Protein AF-A0A1F5LNH0-F1 (afdb_monomer)

InterPro domains:
  IPR046366 ER-bound oxygenase mpaB/B' [PTHR36124] (1-191)

Organism: Penicillium arizonense (NCBI:txid1835702)

Secondary structure (DSSP, 8-state):
-HHHHHHHTTTSTTTHHHHHHHHHHHHHHHHSSPTTSHHHHHHHHHHHHHHHHHHHTTSS-HHHHHHHHHHHHHHHHHHHHHHSSSPPPHHHHHHHHHHHHHHHHHTT---TTSGGGTT--SSHHHHHHHHHHHHHHHHHHH----HHHHHHHHHHHHHHTTTS-HHHHHHHHHHHHTTS-HHHHHHHT----------

Sequence (199 aa):
MAKLFVATRQLNDKNASKRAADTEIILNEVHDREPGSDSHLLGISRMNYLHARFRKAGKILDDDMLHTLGSAVLDIFQTIGSIEWRDLTDVEKCAIGVFHKALGDAMEIPFTKLPSQKDGWRDGIHFAEEIMGWTLQYERRVAEPTSSTREIGRQLMNLATFHLPSALKQFGEQMIASRVEGYMQESMGYVSTIIGSNF

Structure (mmCIF, N/CA/C/O backbone):
data_AF-A0A1F5LNH0-F1
#
_entry.id   AF-A0A1F5LNH0-F1
#
loop_
_atom_site.group_PDB
_atom_site.id
_atom_site.type_symbol
_atom_site.label_atom_id
_atom_site.label_alt_id
_atom_site.label_comp_id
_atom_site.label_asym_id
_atom_site.label_entity_id
_atom_site.label_seq_id
_atom_site.pdbx_PDB_ins_code
_atom_site.Cartn_x
_atom_site.Cartn_y
_atom_site.Cartn_z
_atom_site.occupancy
_atom_site.B_iso_or_equiv
_atom_site.auth_seq_id
_atom_site.auth_comp_id
_atom_site.auth_asym_id
_atom_site.auth_atom_id
_atom_site.pdbx_PDB_model_num
ATOM 1 N N . MET A 1 1 ? -11.442 0.953 7.538 1.00 67.38 1 MET A N 1
ATOM 2 C CA . MET A 1 1 ? -10.255 0.991 8.446 1.00 67.38 1 MET A CA 1
ATOM 3 C C . MET A 1 1 ? -10.333 1.846 9.732 1.00 67.38 1 MET A C 1
ATOM 5 O O . MET A 1 1 ? -10.083 1.299 10.802 1.00 67.38 1 MET A O 1
ATOM 9 N N . ALA A 1 2 ? -10.654 3.149 9.704 1.00 74.06 2 ALA A N 1
ATOM 10 C CA . ALA A 1 2 ? -10.516 4.070 10.857 1.00 74.06 2 ALA A CA 1
ATOM 11 C C . ALA A 1 2 ? -11.042 3.547 12.222 1.00 74.06 2 ALA A C 1
ATOM 13 O O . ALA A 1 2 ? -10.341 3.539 13.234 1.00 74.06 2 ALA A O 1
ATOM 14 N N . LYS A 1 3 ? -12.263 3.004 12.246 1.00 80.00 3 LYS A N 1
ATOM 15 C CA . LYS A 1 3 ? -12.892 2.457 13.464 1.00 80.00 3 LYS A CA 1
ATOM 16 C C . LYS A 1 3 ? -12.069 1.339 14.128 1.00 80.00 3 LYS A C 1
ATOM 18 O O . LYS A 1 3 ? -12.096 1.200 15.350 1.00 80.00 3 LYS A O 1
ATOM 23 N N . LEU A 1 4 ? -11.317 0.559 13.345 1.00 85.19 4 LEU A N 1
ATOM 24 C CA . LEU A 1 4 ? -10.493 -0.537 13.856 1.00 85.19 4 LEU A CA 1
ATOM 25 C C . LEU A 1 4 ? -9.273 -0.022 14.631 1.00 85.19 4 LEU A C 1
ATOM 27 O O . LEU A 1 4 ? -8.934 -0.583 15.673 1.00 85.19 4 LEU A O 1
ATOM 31 N N . PHE A 1 5 ? -8.642 1.065 14.182 1.00 82.81 5 PHE A N 1
ATOM 32 C CA . PHE A 1 5 ? -7.513 1.662 14.902 1.00 82.81 5 PHE A CA 1
ATOM 33 C C . PHE A 1 5 ? -7.927 2.227 16.257 1.00 82.81 5 PHE A C 1
ATOM 35 O O . PHE A 1 5 ? -7.213 2.024 17.241 1.00 82.81 5 PHE A O 1
ATOM 42 N N . VAL A 1 6 ? -9.112 2.841 16.331 1.00 80.06 6 VAL A N 1
ATOM 43 C CA . VAL A 1 6 ? -9.689 3.308 17.599 1.00 80.06 6 VAL A CA 1
ATOM 44 C C . VAL A 1 6 ? -9.930 2.125 18.539 1.00 80.06 6 VAL A C 1
ATOM 46 O O . VAL A 1 6 ? -9.460 2.133 19.676 1.00 80.06 6 VAL A O 1
ATOM 49 N N . ALA A 1 7 ? -10.597 1.071 18.056 1.00 85.69 7 ALA A N 1
ATOM 50 C CA . ALA A 1 7 ? -10.919 -0.107 18.864 1.00 85.69 7 ALA A CA 1
ATOM 51 C C . ALA A 1 7 ? -9.672 -0.849 19.376 1.00 85.69 7 ALA A C 1
ATOM 53 O O . ALA A 1 7 ? -9.646 -1.326 20.508 1.00 85.69 7 ALA A O 1
ATOM 54 N N . THR A 1 8 ? -8.624 -0.930 18.558 1.00 87.25 8 THR A N 1
ATOM 55 C CA . THR A 1 8 ? -7.379 -1.637 18.900 1.00 87.25 8 THR A CA 1
ATOM 56 C C . THR A 1 8 ? -6.360 -0.757 19.628 1.00 87.25 8 THR A C 1
ATOM 58 O O . THR A 1 8 ? -5.338 -1.270 20.092 1.00 87.25 8 THR A O 1
ATOM 61 N N . ARG A 1 9 ? -6.619 0.557 19.728 1.00 86.94 9 ARG A N 1
ATOM 62 C CA . ARG A 1 9 ? -5.721 1.572 20.304 1.00 86.94 9 ARG A CA 1
ATOM 63 C C . ARG A 1 9 ? -4.323 1.583 19.674 1.00 86.94 9 ARG A C 1
ATOM 65 O O . ARG A 1 9 ? -3.360 1.977 20.327 1.00 86.94 9 ARG A O 1
ATOM 72 N N . GLN A 1 10 ? -4.198 1.133 18.425 1.00 86.06 10 GLN A N 1
ATOM 73 C CA . GLN A 1 10 ? -2.900 1.013 17.750 1.00 86.06 10 GLN A CA 1
ATOM 74 C C . GLN A 1 10 ? -2.360 2.361 17.249 1.00 86.06 10 GLN A C 1
ATOM 76 O O . GLN A 1 10 ? -1.167 2.465 17.001 1.00 86.06 10 GLN A O 1
ATOM 81 N N . LEU A 1 11 ? -3.210 3.389 17.137 1.00 82.38 11 LEU A N 1
ATOM 82 C CA . LEU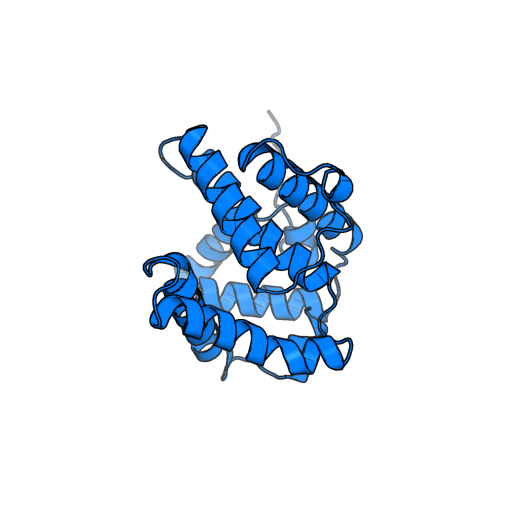 A 1 11 ? -2.811 4.751 16.752 1.00 82.38 11 LEU A CA 1
ATOM 83 C C . LEU A 1 11 ? -2.840 5.766 17.909 1.00 82.38 11 LEU A C 1
ATOM 85 O O . LEU A 1 11 ? -2.667 6.953 17.679 1.00 82.38 11 LEU A O 1
ATOM 89 N N . ASN A 1 12 ? -3.006 5.332 19.163 1.00 84.31 12 ASN A N 1
ATOM 90 C CA . ASN A 1 12 ? -2.897 6.264 20.291 1.00 84.31 12 ASN A CA 1
ATOM 91 C C . ASN A 1 12 ? -1.443 6.723 20.522 1.00 84.31 12 ASN A C 1
ATOM 93 O O . ASN A 1 12 ? -0.506 6.041 20.111 1.00 84.31 12 ASN A O 1
ATOM 97 N N . ASP A 1 13 ? -1.255 7.812 21.272 1.00 81.31 13 ASP A N 1
ATOM 98 C CA . ASP A 1 13 ? 0.063 8.423 21.529 1.00 81.31 13 ASP A CA 1
ATOM 99 C C . ASP A 1 13 ? 1.132 7.436 22.030 1.00 81.31 13 ASP A C 1
ATOM 101 O O . ASP A 1 13 ? 2.312 7.574 21.722 1.00 81.31 13 ASP A O 1
ATOM 105 N N . LYS A 1 14 ? 0.726 6.406 22.785 1.00 87.56 14 LYS A N 1
ATOM 106 C CA . LYS A 1 14 ? 1.642 5.397 23.333 1.00 87.56 14 LYS A CA 1
ATOM 107 C C . LYS A 1 14 ? 2.106 4.370 22.295 1.00 87.56 14 LYS A C 1
ATOM 109 O O . LYS A 1 14 ? 3.233 3.892 22.383 1.00 87.56 14 LYS A O 1
ATOM 114 N N . ASN A 1 15 ? 1.233 3.970 21.372 1.00 88.06 15 ASN A N 1
ATOM 115 C CA . ASN A 1 15 ? 1.469 2.833 20.476 1.00 88.06 15 ASN A CA 1
ATOM 116 C C . ASN A 1 15 ? 1.779 3.253 19.034 1.00 88.06 15 ASN A C 1
ATOM 118 O O . ASN A 1 15 ? 2.345 2.455 18.290 1.00 88.06 15 ASN A O 1
ATOM 122 N N . ALA A 1 16 ? 1.415 4.477 18.645 1.00 84.12 16 ALA A N 1
ATOM 123 C CA . ALA A 1 16 ? 1.463 4.954 17.270 1.00 84.12 16 ALA A CA 1
ATOM 124 C C . ALA A 1 16 ? 2.870 4.860 16.651 1.00 84.12 16 ALA A C 1
ATOM 126 O O . ALA A 1 16 ? 3.011 4.340 15.546 1.00 84.12 16 ALA A O 1
ATOM 127 N N . SER A 1 17 ? 3.912 5.278 17.380 1.00 85.31 17 SER A N 1
ATOM 128 C CA . SER A 1 17 ? 5.303 5.249 16.900 1.00 85.31 17 SER A CA 1
ATOM 129 C C . SER A 1 17 ? 5.824 3.825 16.713 1.00 85.31 17 SER A C 1
ATOM 131 O O . SER A 1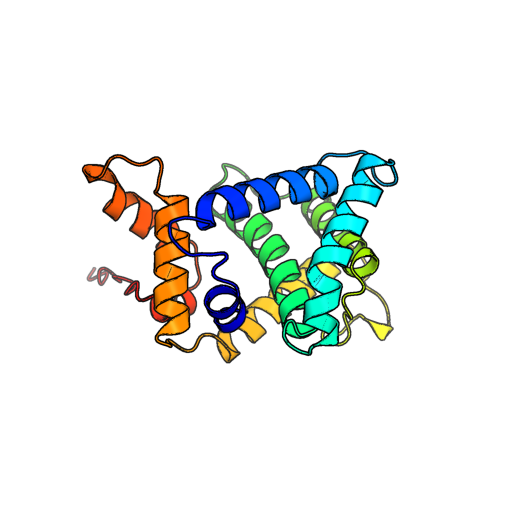 17 ? 6.345 3.490 15.653 1.00 85.31 17 SER A O 1
ATOM 133 N N . LYS A 1 18 ? 5.612 2.952 17.706 1.00 89.88 18 LYS A N 1
ATOM 134 C CA . LYS A 1 18 ? 5.961 1.528 17.606 1.00 89.88 18 LYS A CA 1
ATOM 135 C C . LYS A 1 18 ? 5.251 0.875 16.423 1.00 89.88 18 LYS A C 1
ATOM 137 O O . LYS A 1 18 ? 5.870 0.141 15.669 1.00 89.88 18 LYS A O 1
ATOM 142 N N . ARG A 1 19 ? 3.953 1.139 16.256 1.00 88.94 19 ARG A N 1
ATOM 143 C CA . ARG A 1 19 ? 3.159 0.578 15.160 1.00 88.94 19 ARG A CA 1
ATOM 144 C C . ARG A 1 19 ? 3.673 1.049 13.796 1.00 88.94 19 ARG A C 1
ATOM 146 O O . ARG A 1 19 ? 3.704 0.247 12.866 1.00 88.94 19 ARG A O 1
ATOM 153 N N . ALA A 1 20 ? 4.044 2.324 13.671 1.00 84.31 20 ALA A N 1
ATOM 154 C CA . ALA A 1 20 ? 4.636 2.861 12.449 1.00 84.31 20 ALA A CA 1
ATOM 155 C C . ALA A 1 20 ? 5.956 2.143 12.122 1.00 84.31 20 ALA A C 1
ATOM 157 O O . ALA A 1 20 ? 6.072 1.588 11.035 1.00 84.31 20 ALA A O 1
ATOM 158 N N . ALA A 1 21 ? 6.865 2.026 13.096 1.00 90.00 21 ALA A N 1
ATOM 159 C CA . ALA A 1 21 ? 8.126 1.300 12.930 1.00 90.00 21 ALA A CA 1
ATOM 160 C C . ALA A 1 21 ? 7.920 -0.195 12.608 1.00 90.00 21 ALA A C 1
ATOM 162 O O . ALA A 1 21 ? 8.561 -0.729 11.712 1.00 90.00 21 ALA A O 1
ATOM 163 N N . ASP A 1 22 ? 6.984 -0.874 13.283 1.00 92.69 22 ASP A N 1
ATOM 164 C CA . ASP A 1 22 ? 6.640 -2.273 12.985 1.00 92.69 22 ASP A CA 1
ATOM 165 C C . ASP A 1 22 ? 6.107 -2.426 11.544 1.00 92.69 22 ASP A C 1
ATOM 167 O O . ASP A 1 22 ? 6.362 -3.440 10.897 1.00 92.69 22 ASP A O 1
ATOM 171 N N . THR A 1 23 ? 5.358 -1.432 11.046 1.00 90.25 23 THR A N 1
ATOM 172 C CA . THR A 1 23 ? 4.840 -1.423 9.667 1.00 90.25 23 THR A CA 1
ATOM 173 C C . THR A 1 23 ? 5.983 -1.256 8.671 1.00 90.25 23 THR A C 1
ATOM 175 O O . THR A 1 23 ? 6.076 -2.041 7.736 1.00 90.25 23 THR A O 1
ATOM 178 N N . GLU A 1 24 ? 6.871 -0.289 8.903 1.00 90.06 24 GLU A N 1
ATOM 179 C CA . GLU A 1 24 ? 8.054 -0.040 8.073 1.00 90.06 24 GLU A CA 1
ATOM 180 C C . GLU A 1 24 ? 8.958 -1.276 7.990 1.00 90.06 24 GLU A C 1
ATOM 182 O O . GLU A 1 24 ? 9.287 -1.718 6.896 1.00 90.06 24 GLU A O 1
ATOM 187 N N . ILE A 1 25 ? 9.279 -1.905 9.126 1.00 93.69 25 ILE A N 1
ATOM 188 C CA . ILE 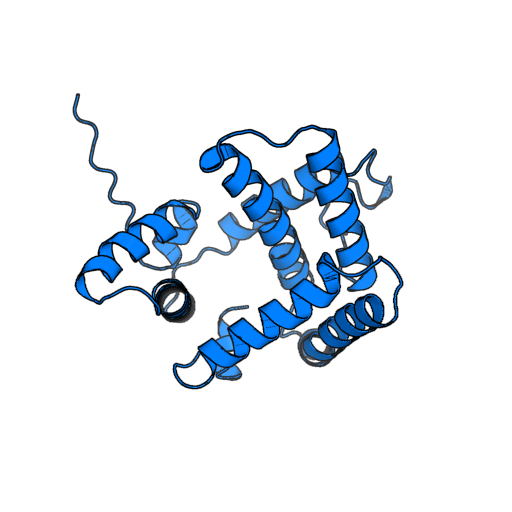A 1 25 ? 10.117 -3.113 9.156 1.00 93.69 25 ILE A CA 1
ATOM 189 C C . ILE A 1 25 ? 9.494 -4.235 8.319 1.00 93.69 25 ILE A C 1
ATOM 191 O O . ILE A 1 25 ? 10.194 -4.875 7.539 1.00 93.69 25 ILE A O 1
ATOM 195 N N . ILE A 1 26 ? 8.187 -4.483 8.459 1.00 94.31 26 ILE A N 1
ATOM 196 C CA . ILE A 1 26 ? 7.508 -5.522 7.671 1.00 94.31 26 ILE A CA 1
ATOM 197 C C . ILE A 1 26 ? 7.532 -5.176 6.181 1.00 94.31 26 ILE A C 1
ATOM 199 O O . ILE A 1 26 ? 7.782 -6.062 5.368 1.00 94.31 26 ILE A O 1
ATOM 203 N N . LEU A 1 27 ? 7.280 -3.916 5.820 1.00 92.00 27 LEU A N 1
ATOM 204 C CA . LEU A 1 27 ? 7.290 -3.485 4.424 1.00 92.00 27 LEU A CA 1
ATOM 205 C C . LEU A 1 27 ? 8.687 -3.600 3.807 1.00 92.00 27 LEU A C 1
ATOM 207 O O . LEU A 1 27 ? 8.790 -4.116 2.701 1.00 92.00 27 LEU A O 1
ATOM 211 N N . ASN A 1 28 ? 9.755 -3.252 4.526 1.00 92.44 28 ASN A N 1
ATOM 212 C CA . ASN A 1 28 ? 11.127 -3.413 4.032 1.00 92.44 28 ASN A CA 1
ATOM 213 C C . ASN A 1 28 ? 11.472 -4.891 3.779 1.00 92.44 28 ASN A C 1
ATOM 215 O O . ASN A 1 28 ? 12.111 -5.216 2.784 1.00 92.44 28 ASN A O 1
ATOM 219 N N . GLU A 1 29 ? 10.999 -5.820 4.621 1.00 95.31 29 GLU A N 1
ATOM 220 C CA . GLU A 1 29 ? 11.175 -7.258 4.359 1.00 95.31 29 GLU A CA 1
ATOM 221 C C . GLU A 1 29 ? 10.438 -7.721 3.089 1.00 95.31 29 GLU A C 1
ATOM 223 O O . GLU A 1 29 ? 10.905 -8.622 2.397 1.00 95.31 29 GLU A O 1
ATOM 228 N N . VAL A 1 30 ? 9.297 -7.107 2.768 1.00 94.12 30 VAL A N 1
ATOM 229 C CA . VAL A 1 30 ? 8.496 -7.422 1.575 1.00 94.12 30 VAL A CA 1
ATOM 230 C C . VAL A 1 30 ? 9.048 -6.745 0.312 1.00 94.12 30 VAL A C 1
ATOM 232 O O . VAL A 1 30 ? 8.968 -7.325 -0.766 1.00 94.12 30 VAL A O 1
ATOM 235 N N . HIS A 1 31 ? 9.604 -5.539 0.428 1.00 91.19 31 HIS A N 1
ATOM 236 C CA . HIS A 1 31 ? 10.074 -4.740 -0.706 1.00 91.19 31 HIS A CA 1
ATOM 237 C C . HIS A 1 31 ? 11.552 -4.968 -1.053 1.00 91.19 31 HIS A C 1
ATOM 239 O O . HIS A 1 31 ? 11.873 -5.127 -2.229 1.00 91.19 31 HIS A O 1
ATOM 245 N N . ASP A 1 32 ? 12.444 -4.998 -0.059 1.00 91.31 32 ASP A N 1
ATOM 246 C CA . ASP A 1 32 ? 13.894 -4.861 -0.283 1.00 91.31 32 ASP A CA 1
ATOM 247 C C . ASP A 1 32 ? 14.634 -6.203 -0.337 1.00 91.31 32 ASP A C 1
ATOM 249 O O . ASP A 1 32 ? 15.828 -6.272 -0.645 1.00 91.31 32 ASP A O 1
ATOM 253 N N . ARG A 1 33 ? 13.947 -7.294 0.007 1.00 94.81 33 ARG A N 1
ATOM 254 C CA . ARG A 1 33 ? 14.516 -8.644 0.004 1.00 94.81 33 ARG A CA 1
ATOM 255 C C . ARG A 1 33 ? 14.382 -9.284 -1.367 1.00 94.81 33 ARG A C 1
ATOM 257 O O . ARG A 1 33 ? 13.464 -8.995 -2.126 1.00 94.81 33 ARG A O 1
ATOM 264 N N . GLU A 1 34 ? 15.278 -10.226 -1.651 1.00 95.00 34 GLU A N 1
ATOM 265 C CA . GLU A 1 34 ? 15.189 -11.024 -2.870 1.00 95.00 34 GLU A CA 1
ATOM 266 C C . GLU A 1 34 ? 13.830 -11.750 -2.925 1.00 95.00 34 GLU A C 1
ATOM 268 O O . GLU A 1 34 ? 13.481 -12.450 -1.959 1.00 95.00 34 GLU A O 1
ATOM 273 N N . PRO A 1 35 ? 13.058 -11.604 -4.021 1.00 93.19 35 PRO A N 1
ATOM 274 C CA . PRO A 1 35 ? 11.774 -12.272 -4.165 1.00 93.19 35 PRO A CA 1
ATOM 275 C C . PRO A 1 35 ? 11.899 -13.786 -3.980 1.00 93.19 35 PRO A C 1
ATOM 277 O O . PRO A 1 35 ? 12.660 -14.459 -4.668 1.00 93.19 35 PRO A O 1
ATOM 280 N N . GLY A 1 36 ? 11.129 -14.328 -3.039 1.00 93.31 36 GLY A N 1
ATOM 281 C CA . GLY A 1 36 ? 11.122 -15.760 -2.719 1.00 93.31 36 GLY A CA 1
ATOM 282 C C . GLY A 1 36 ? 12.166 -16.208 -1.690 1.00 93.31 36 GLY A C 1
ATOM 283 O O . GLY A 1 36 ? 12.137 -17.369 -1.293 1.00 93.31 36 GLY A O 1
ATOM 284 N N . SER A 1 37 ? 13.033 -15.313 -1.208 1.00 96.88 37 SER A N 1
ATOM 285 C CA . SER A 1 37 ? 13.895 -15.596 -0.052 1.00 96.88 37 SER A CA 1
ATOM 286 C C . SER A 1 37 ? 13.087 -15.833 1.232 1.00 96.88 37 SER A C 1
ATOM 288 O O . SER A 1 37 ? 11.955 -15.359 1.365 1.00 96.88 37 SER A O 1
ATOM 290 N N . ASP A 1 38 ? 13.686 -16.513 2.216 1.00 97.62 38 ASP A N 1
ATOM 291 C CA . ASP A 1 38 ? 13.047 -16.783 3.514 1.00 97.62 38 ASP A CA 1
ATOM 292 C C . ASP A 1 38 ? 12.555 -15.500 4.196 1.00 97.62 38 ASP A C 1
ATOM 294 O O . ASP A 1 38 ? 11.433 -15.451 4.697 1.00 97.62 38 ASP A O 1
ATOM 298 N N . SER A 1 39 ? 13.368 -14.440 4.170 1.00 95.69 39 SER A N 1
ATOM 299 C CA . SER A 1 39 ? 13.018 -13.120 4.704 1.00 95.69 39 SER A CA 1
ATOM 300 C C . SER A 1 39 ? 11.782 -12.525 4.024 1.00 95.69 39 SER A C 1
ATOM 302 O O . SER A 1 39 ? 10.834 -12.132 4.706 1.00 95.69 39 SER A O 1
ATOM 304 N N . HIS A 1 40 ? 11.754 -12.535 2.688 1.00 96.56 40 HIS A N 1
ATOM 305 C CA . HIS A 1 40 ? 10.627 -12.040 1.897 1.00 96.56 40 HIS A CA 1
ATOM 306 C C . HIS A 1 40 ? 9.335 -12.816 2.201 1.00 96.56 40 HIS A C 1
ATOM 308 O O . HIS A 1 40 ? 8.292 -12.236 2.517 1.00 96.56 40 HIS A O 1
ATOM 314 N N . LEU A 1 41 ? 9.406 -14.151 2.174 1.00 97.06 41 LEU A N 1
ATOM 315 C CA . LEU A 1 41 ? 8.254 -15.016 2.435 1.00 97.06 41 LEU A CA 1
ATOM 316 C C . LEU A 1 41 ? 7.760 -14.898 3.882 1.00 97.06 41 LEU A C 1
ATOM 318 O O . LEU A 1 41 ? 6.548 -14.907 4.123 1.00 97.06 41 LEU A O 1
ATOM 322 N N . LEU A 1 42 ? 8.670 -14.746 4.849 1.00 97.31 42 LEU A N 1
ATOM 323 C CA . LEU A 1 42 ? 8.321 -14.527 6.249 1.00 97.31 42 LEU A CA 1
ATOM 324 C C . LEU A 1 42 ? 7.652 -13.163 6.454 1.00 97.31 42 LEU A C 1
ATOM 326 O O . LEU A 1 42 ? 6.674 -13.087 7.202 1.00 97.31 42 LEU A O 1
ATOM 330 N N . GLY A 1 43 ? 8.122 -12.113 5.773 1.00 96.75 43 GLY A N 1
ATOM 331 C CA . GLY A 1 43 ? 7.507 -10.783 5.778 1.00 96.75 43 GLY A CA 1
ATOM 332 C C . GLY A 1 43 ? 6.053 -10.820 5.302 1.00 96.75 43 GLY A C 1
ATOM 333 O O . GLY A 1 43 ? 5.145 -10.412 6.035 1.00 96.75 43 GLY A O 1
ATOM 334 N N . ILE A 1 44 ? 5.809 -11.421 4.131 1.00 97.56 44 ILE A N 1
ATOM 335 C CA . ILE A 1 44 ? 4.452 -11.607 3.585 1.00 97.56 44 ILE A CA 1
ATOM 336 C C . ILE A 1 44 ? 3.595 -12.450 4.538 1.00 97.56 44 ILE A C 1
ATOM 338 O O .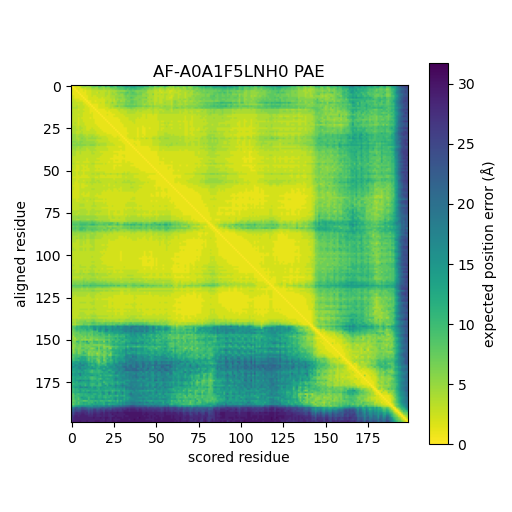 ILE A 1 44 ? 2.483 -12.056 4.902 1.00 97.56 44 ILE A O 1
ATOM 342 N N . SER A 1 45 ? 4.121 -13.581 5.016 1.00 97.44 45 SER A N 1
ATOM 343 C CA . SER A 1 45 ? 3.403 -14.469 5.940 1.00 97.44 45 SER A CA 1
ATOM 344 C C . SER A 1 45 ? 3.027 -13.758 7.241 1.00 97.44 45 SER A C 1
ATOM 346 O O . SER A 1 45 ? 1.924 -13.939 7.766 1.00 97.44 45 SER A O 1
ATOM 348 N N . ARG A 1 46 ? 3.917 -12.906 7.763 1.00 97.31 46 ARG A N 1
ATOM 349 C CA . ARG A 1 46 ? 3.669 -12.101 8.961 1.00 97.31 46 ARG A CA 1
ATOM 350 C C . ARG A 1 46 ? 2.556 -11.090 8.721 1.00 97.31 46 ARG A C 1
ATOM 352 O O . ARG A 1 46 ? 1.681 -10.953 9.579 1.00 97.31 46 ARG A O 1
ATOM 359 N N . MET A 1 47 ? 2.564 -10.418 7.575 1.00 95.06 47 MET A N 1
ATOM 360 C CA . MET A 1 47 ? 1.517 -9.476 7.196 1.00 95.06 47 MET A CA 1
ATOM 361 C C . MET A 1 47 ? 0.154 -10.174 7.062 1.00 95.06 47 MET A C 1
ATOM 363 O O . MET A 1 47 ? -0.832 -9.715 7.646 1.00 95.06 47 MET A O 1
ATOM 367 N N . ASN A 1 48 ? 0.110 -11.338 6.408 1.00 97.31 48 ASN A N 1
ATOM 368 C CA . ASN A 1 48 ? -1.099 -12.159 6.299 1.00 97.31 48 ASN A CA 1
ATOM 369 C C . ASN A 1 48 ? -1.611 -12.605 7.672 1.00 97.31 48 ASN A C 1
ATOM 371 O O . ASN A 1 48 ? -2.792 -12.435 7.975 1.00 97.31 48 ASN A O 1
ATOM 375 N N . TYR A 1 49 ? -0.727 -13.086 8.550 1.00 97.06 49 TYR A N 1
ATOM 376 C CA . TYR A 1 49 ? -1.083 -13.484 9.913 1.00 97.06 49 TYR A CA 1
ATOM 377 C C . TYR A 1 49 ? -1.715 -12.336 10.719 1.00 97.06 49 TYR A C 1
ATOM 379 O O . TYR A 1 49 ? -2.733 -12.526 11.392 1.00 97.06 49 TYR A O 1
ATOM 387 N N . LEU A 1 50 ? -1.140 -11.129 10.644 1.00 94.12 50 LEU A N 1
ATOM 388 C CA . LEU A 1 50 ? -1.649 -9.957 11.363 1.00 94.12 50 LEU A CA 1
ATOM 389 C C . LEU A 1 50 ? -3.045 -9.543 10.876 1.00 94.12 50 LEU A C 1
ATOM 391 O O . LEU A 1 50 ? -3.897 -9.180 11.698 1.00 94.12 50 LEU A O 1
ATOM 395 N N . HIS A 1 51 ? -3.299 -9.633 9.568 1.00 95.38 51 HIS A N 1
ATOM 396 C CA . HIS A 1 51 ? -4.590 -9.288 8.973 1.00 95.38 51 HIS A CA 1
ATOM 397 C C . HIS A 1 51 ? -5.647 -10.394 9.123 1.00 95.38 51 HIS A C 1
ATOM 399 O O . HIS A 1 51 ? -6.828 -10.078 9.291 1.00 95.38 51 HIS A O 1
ATOM 405 N N . ALA A 1 52 ? -5.254 -11.673 9.149 1.00 96.31 52 ALA A N 1
ATOM 406 C CA . ALA A 1 52 ? -6.156 -12.827 9.081 1.00 96.31 52 ALA A CA 1
ATOM 407 C C . ALA A 1 52 ? -7.290 -12.791 10.116 1.00 96.31 52 ALA A C 1
ATOM 409 O O . ALA A 1 52 ? -8.461 -12.967 9.774 1.00 96.31 52 ALA A O 1
ATOM 410 N N . ARG A 1 53 ? -6.979 -12.499 11.388 1.00 95.06 53 ARG A N 1
ATOM 411 C CA . ARG A 1 53 ? -8.000 -12.448 12.453 1.00 95.06 53 ARG A CA 1
ATOM 412 C C . ARG A 1 53 ? -9.056 -11.369 12.214 1.00 95.06 53 ARG A C 1
ATOM 414 O O . ARG A 1 53 ? -10.217 -11.554 12.568 1.00 95.06 53 ARG A O 1
ATOM 421 N N . PHE A 1 54 ? -8.655 -10.239 11.633 1.00 95.25 54 PHE A N 1
ATOM 422 C CA . PHE A 1 54 ? -9.543 -9.109 11.397 1.00 95.25 54 PHE A CA 1
ATOM 423 C C . PHE A 1 54 ? -10.342 -9.291 10.110 1.00 95.25 54 PHE A C 1
ATOM 425 O O . PHE A 1 54 ? -11.525 -8.955 10.106 1.00 95.25 54 PHE A O 1
ATOM 432 N N . ARG A 1 55 ? -9.743 -9.890 9.072 1.00 95.94 55 ARG A N 1
ATOM 433 C CA . ARG A 1 55 ? -10.459 -10.316 7.861 1.00 95.94 55 ARG A CA 1
ATOM 434 C C . ARG A 1 55 ? -11.535 -11.346 8.201 1.00 95.94 55 ARG A C 1
ATOM 436 O O . ARG A 1 55 ? -12.706 -11.127 7.909 1.00 95.94 55 ARG A O 1
ATOM 443 N N . LYS A 1 56 ? -11.189 -12.385 8.972 1.00 96.06 56 LYS A N 1
ATOM 444 C CA . LYS A 1 56 ? -12.146 -13.406 9.443 1.00 96.06 56 LYS A CA 1
ATOM 445 C C . LYS A 1 56 ? -13.299 -12.822 10.270 1.00 96.06 56 LYS A C 1
ATOM 447 O O . LYS A 1 56 ? -14.411 -13.332 10.216 1.00 96.06 56 LYS A O 1
ATOM 452 N N . ALA A 1 57 ? -13.044 -11.761 11.035 1.00 95.50 57 ALA A N 1
ATOM 453 C CA . ALA A 1 57 ? -14.056 -11.080 11.844 1.00 95.50 57 ALA A CA 1
ATOM 454 C C . ALA A 1 57 ? -14.836 -9.982 11.085 1.00 95.50 57 ALA A C 1
ATOM 456 O O . ALA A 1 57 ? -15.592 -9.238 11.716 1.00 95.50 57 ALA A O 1
ATOM 457 N N . GLY A 1 58 ? -14.621 -9.821 9.772 1.00 94.94 58 GLY A N 1
ATOM 458 C CA . GLY A 1 58 ? -15.258 -8.778 8.958 1.00 94.94 58 GLY A CA 1
ATOM 459 C C . GLY A 1 58 ? -14.883 -7.352 9.378 1.00 94.94 58 GLY A C 1
ATOM 460 O O . GLY A 1 58 ? -15.680 -6.429 9.234 1.00 94.94 58 GLY A O 1
ATOM 461 N N . LYS A 1 59 ? -13.706 -7.170 9.990 1.00 94.12 59 LYS A N 1
ATOM 462 C CA . LYS A 1 59 ? -13.194 -5.868 10.456 1.00 94.12 59 LYS A CA 1
ATOM 463 C C . LYS A 1 59 ? -12.205 -5.222 9.490 1.00 94.12 59 LYS A C 1
ATOM 465 O O . LYS A 1 59 ? -11.997 -4.016 9.585 1.00 94.12 59 LYS A O 1
ATOM 470 N N . ILE A 1 60 ? -11.606 -6.025 8.616 1.00 94.69 60 ILE A N 1
ATOM 471 C CA . ILE A 1 60 ? -10.857 -5.594 7.437 1.00 94.69 60 ILE A CA 1
ATOM 472 C C . ILE A 1 60 ? -11.545 -6.269 6.256 1.00 94.69 60 ILE A C 1
ATOM 474 O O . ILE A 1 60 ? -11.572 -7.499 6.197 1.00 94.69 60 ILE A O 1
ATOM 478 N N . LEU A 1 61 ? -12.162 -5.477 5.388 1.00 94.75 61 LEU A N 1
ATOM 479 C CA . LEU A 1 61 ? -12.845 -5.970 4.197 1.00 94.75 61 LEU A CA 1
ATOM 480 C C . LEU A 1 61 ? -11.852 -6.138 3.046 1.00 94.75 61 LEU A C 1
ATOM 482 O O . LEU A 1 61 ? -10.775 -5.544 3.052 1.00 94.75 61 LEU A O 1
ATOM 486 N N . ASP A 1 62 ? -12.232 -6.904 2.029 1.00 96.25 62 ASP A N 1
ATOM 487 C CA . ASP A 1 62 ? -11.410 -7.035 0.824 1.00 96.25 62 ASP A CA 1
ATOM 488 C C . ASP A 1 62 ? -11.208 -5.683 0.127 1.00 96.25 62 ASP A C 1
ATOM 490 O O . ASP A 1 62 ? -10.098 -5.374 -0.297 1.00 96.25 62 ASP A O 1
ATOM 494 N N . ASP A 1 63 ? -12.239 -4.831 0.118 1.00 95.69 63 ASP A N 1
ATOM 495 C CA . ASP A 1 63 ? -12.136 -3.457 -0.377 1.00 95.69 63 ASP A CA 1
ATOM 496 C C . ASP A 1 63 ? -11.164 -2.607 0.478 1.00 95.69 63 ASP A C 1
ATOM 498 O O . ASP A 1 63 ? -10.453 -1.776 -0.078 1.00 95.69 63 ASP A O 1
ATOM 502 N N . ASP A 1 64 ? -11.052 -2.826 1.804 1.00 93.88 64 ASP A N 1
ATOM 503 C CA . ASP A 1 64 ? -10.047 -2.129 2.637 1.00 93.88 64 ASP A CA 1
ATOM 504 C C . ASP A 1 64 ? -8.612 -2.556 2.245 1.00 93.88 64 ASP A C 1
ATOM 506 O O . ASP A 1 64 ? -7.693 -1.731 2.233 1.00 93.88 64 ASP A O 1
ATOM 510 N N . MET A 1 65 ? -8.408 -3.841 1.930 1.00 96.12 65 MET A N 1
ATOM 511 C CA . MET A 1 65 ? -7.107 -4.375 1.502 1.00 96.12 65 MET A CA 1
ATOM 512 C C . MET A 1 65 ? -6.728 -3.874 0.106 1.00 96.12 65 MET A C 1
ATOM 514 O O . MET A 1 65 ? -5.601 -3.423 -0.096 1.00 96.12 65 MET A O 1
ATOM 518 N N . LEU A 1 66 ? -7.675 -3.917 -0.837 1.00 97.62 66 LEU A N 1
ATOM 519 C CA . LEU A 1 66 ? -7.481 -3.432 -2.202 1.00 97.62 66 LEU A CA 1
ATOM 520 C C . LEU A 1 66 ? -7.204 -1.923 -2.217 1.00 97.62 66 LEU A C 1
ATOM 522 O O . LEU A 1 66 ? -6.312 -1.478 -2.934 1.00 97.62 66 LEU A O 1
ATOM 526 N N . HIS A 1 67 ? -7.909 -1.156 -1.374 1.00 95.12 67 HIS A N 1
ATOM 527 C CA . HIS A 1 67 ? -7.668 0.278 -1.184 1.00 95.12 67 HIS A CA 1
ATOM 528 C C . HIS A 1 67 ? -6.263 0.538 -0.663 1.00 95.12 67 HIS A C 1
ATOM 530 O O . HIS A 1 67 ? -5.527 1.293 -1.283 1.00 95.12 67 HIS A O 1
ATOM 536 N N . THR A 1 68 ? -5.848 -0.158 0.397 1.00 93.25 68 THR A N 1
ATOM 537 C CA . THR A 1 68 ? -4.501 0.011 0.963 1.00 93.25 68 THR A CA 1
ATOM 538 C C . THR A 1 68 ? -3.405 -0.303 -0.064 1.00 93.25 68 THR A C 1
ATOM 540 O O . THR A 1 68 ? -2.445 0.456 -0.183 1.00 93.25 68 THR A O 1
ATOM 543 N N . LEU A 1 69 ? -3.553 -1.388 -0.836 1.00 96.75 69 LEU A N 1
ATOM 544 C CA . LEU A 1 69 ? -2.602 -1.760 -1.888 1.00 96.75 69 LEU A CA 1
ATOM 545 C C . LEU A 1 69 ? -2.550 -0.706 -3.004 1.00 96.75 69 LEU A C 1
ATOM 547 O O . LEU A 1 69 ? -1.471 -0.304 -3.432 1.00 96.75 69 LEU A O 1
ATOM 551 N N . GLY A 1 70 ? -3.712 -0.248 -3.470 1.00 96.50 70 GLY A N 1
ATOM 552 C CA . GLY A 1 70 ? -3.792 0.746 -4.532 1.00 96.50 70 GLY A CA 1
ATOM 553 C C . GLY A 1 70 ? -3.321 2.135 -4.102 1.00 96.50 70 GLY A C 1
ATOM 554 O O . GLY A 1 70 ? -2.715 2.829 -4.913 1.00 96.50 70 GLY A O 1
ATOM 555 N N . SER A 1 71 ? -3.533 2.530 -2.843 1.00 92.56 71 SER A N 1
ATOM 556 C CA . SER A 1 71 ? -2.985 3.776 -2.294 1.00 92.56 71 SER A CA 1
ATOM 557 C C . SER A 1 71 ? -1.456 3.765 -2.276 1.00 92.56 71 SER A C 1
ATOM 559 O O . SER A 1 71 ? -0.865 4.802 -2.544 1.00 92.56 71 SER A O 1
ATOM 561 N N . ALA A 1 72 ? -0.804 2.617 -2.039 1.00 92.44 72 ALA A N 1
ATOM 562 C CA . ALA A 1 72 ? 0.657 2.517 -2.132 1.00 92.44 72 ALA A CA 1
ATOM 563 C C . ALA A 1 72 ? 1.162 2.749 -3.569 1.00 92.44 72 ALA A C 1
ATOM 565 O O . ALA A 1 72 ? 2.114 3.496 -3.780 1.00 92.44 72 ALA A O 1
ATOM 566 N N . VAL A 1 73 ? 0.488 2.171 -4.573 1.00 96.56 73 VAL A N 1
ATOM 567 C CA . VAL A 1 73 ? 0.813 2.411 -5.993 1.00 96.56 73 VAL A CA 1
ATOM 568 C C . VAL A 1 73 ? 0.605 3.882 -6.357 1.00 96.56 73 VAL A C 1
ATOM 570 O O . VAL A 1 73 ? 1.477 4.493 -6.974 1.00 96.56 73 VAL A O 1
ATOM 573 N N . LEU A 1 74 ? -0.536 4.450 -5.956 1.00 94.06 74 LEU A N 1
ATOM 574 C CA . LEU A 1 74 ? -0.881 5.845 -6.213 1.00 94.06 74 LEU A CA 1
ATOM 575 C C . LEU A 1 74 ? 0.155 6.800 -5.608 1.00 94.06 74 LEU A C 1
ATOM 577 O O . LEU A 1 74 ? 0.621 7.696 -6.306 1.00 94.06 74 LEU A O 1
ATOM 581 N N . ASP A 1 75 ? 0.552 6.573 -4.354 1.00 89.75 75 ASP A N 1
ATOM 582 C CA . ASP A 1 75 ? 1.524 7.404 -3.636 1.00 89.75 75 ASP A CA 1
ATOM 583 C C . ASP A 1 75 ? 2.897 7.409 -4.323 1.00 89.75 75 ASP A C 1
ATOM 585 O O . ASP A 1 75 ? 3.485 8.474 -4.509 1.00 89.75 75 ASP A O 1
ATOM 589 N N . ILE A 1 76 ? 3.375 6.250 -4.799 1.00 92.31 76 ILE A N 1
ATOM 590 C CA . ILE A 1 76 ? 4.635 6.151 -5.556 1.00 92.31 76 ILE A CA 1
ATOM 591 C C . ILE A 1 76 ? 4.558 6.968 -6.853 1.00 92.31 76 ILE A C 1
ATOM 593 O O . ILE A 1 76 ? 5.456 7.761 -7.145 1.00 92.31 76 ILE A O 1
ATOM 597 N N . PHE 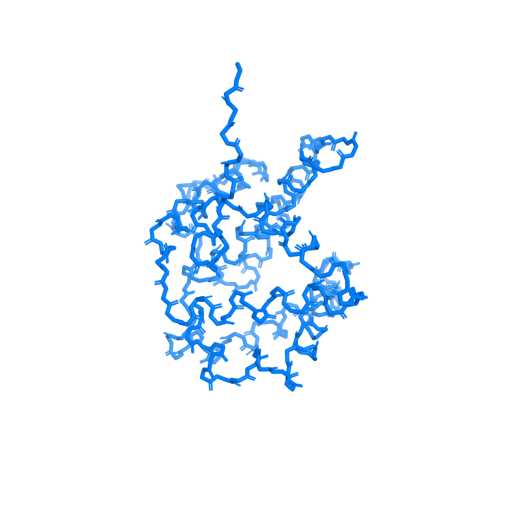A 1 77 ? 3.492 6.787 -7.639 1.00 93.69 77 PHE A N 1
ATOM 598 C CA . PHE A 1 77 ? 3.329 7.470 -8.926 1.00 93.69 77 PHE A CA 1
ATOM 599 C C . PHE A 1 77 ? 3.185 8.985 -8.751 1.00 93.69 77 PHE A C 1
ATOM 601 O O . PHE A 1 77 ? 3.837 9.749 -9.464 1.00 93.69 77 PHE A O 1
ATOM 608 N N . GLN A 1 78 ? 2.351 9.419 -7.803 1.00 89.19 78 GLN A N 1
ATOM 609 C CA . GLN A 1 78 ? 2.109 10.835 -7.542 1.00 89.19 78 GLN A CA 1
ATOM 610 C C . GLN A 1 78 ? 3.338 11.514 -6.944 1.00 89.19 78 GLN A C 1
ATOM 612 O O . GLN A 1 78 ? 3.710 12.589 -7.410 1.00 89.19 78 GLN A O 1
ATOM 617 N N . THR A 1 79 ? 4.002 10.899 -5.961 1.00 84.12 79 THR A N 1
ATOM 618 C CA . THR A 1 79 ? 5.191 11.486 -5.328 1.00 84.12 79 THR A CA 1
ATOM 619 C C . THR A 1 79 ? 6.304 11.685 -6.347 1.00 84.12 79 THR A C 1
ATOM 621 O O . THR A 1 79 ? 6.833 12.789 -6.459 1.00 84.12 79 THR A O 1
ATOM 624 N N . ILE A 1 80 ? 6.616 10.666 -7.153 1.00 88.06 80 ILE A N 1
ATOM 625 C CA . ILE A 1 80 ? 7.690 10.789 -8.145 1.00 88.06 80 ILE A CA 1
ATOM 626 C C . ILE A 1 80 ? 7.308 11.795 -9.237 1.00 88.06 80 ILE A C 1
ATOM 628 O O . ILE A 1 80 ? 8.093 12.686 -9.535 1.00 88.06 80 ILE A O 1
ATOM 632 N N . GLY A 1 81 ? 6.087 11.728 -9.776 1.00 87.56 81 GLY A N 1
ATOM 633 C CA . GLY A 1 81 ? 5.662 12.627 -10.856 1.00 87.56 81 GLY A CA 1
ATOM 634 C C . GLY A 1 81 ? 5.444 14.091 -10.450 1.00 87.56 81 GLY A C 1
ATOM 635 O O . GLY A 1 81 ? 5.353 14.952 -11.320 1.00 87.56 81 GLY A O 1
ATOM 636 N N . SER A 1 82 ? 5.325 14.400 -9.153 1.00 81.06 82 SER A N 1
ATOM 637 C CA . SER A 1 82 ? 5.047 15.770 -8.684 1.00 81.06 82 SER A CA 1
ATOM 638 C C . SER A 1 82 ? 6.157 16.409 -7.850 1.00 81.06 82 SER A C 1
ATOM 640 O O . SER A 1 82 ? 6.244 17.637 -7.820 1.00 81.06 82 SER A O 1
ATOM 642 N N . ILE A 1 83 ? 6.986 15.615 -7.164 1.00 76.75 83 ILE A N 1
ATOM 643 C CA . ILE A 1 83 ? 7.977 16.115 -6.196 1.00 76.75 83 ILE A CA 1
ATOM 644 C C . ILE A 1 83 ? 9.407 15.780 -6.621 1.00 76.75 83 ILE A C 1
ATOM 646 O O . ILE A 1 83 ? 10.320 16.562 -6.350 1.00 76.75 83 ILE A O 1
ATOM 650 N N . GLU A 1 84 ? 9.624 14.639 -7.271 1.00 83.88 84 GLU A N 1
ATOM 651 C CA . GLU A 1 84 ? 10.967 14.237 -7.671 1.00 83.88 84 GLU A CA 1
ATOM 652 C C . GLU A 1 84 ? 11.431 14.976 -8.930 1.00 83.88 84 GLU A C 1
ATOM 654 O O . GLU A 1 84 ? 10.662 15.505 -9.729 1.00 83.88 84 GLU A O 1
ATOM 659 N N . TRP A 1 85 ? 12.746 15.012 -9.122 1.00 90.19 85 TRP A N 1
ATOM 660 C CA . TRP A 1 85 ? 13.395 15.718 -10.231 1.00 90.19 85 TRP A CA 1
ATOM 661 C C . TRP A 1 85 ? 13.163 15.072 -11.611 1.00 90.19 85 TRP A C 1
ATOM 663 O O . TRP A 1 85 ? 13.650 15.592 -12.618 1.00 90.19 85 TRP A O 1
ATOM 673 N N . ARG A 1 86 ? 12.470 13.927 -11.665 1.00 92.50 86 ARG A N 1
ATOM 674 C CA . ARG A 1 86 ? 12.174 13.170 -12.884 1.00 92.50 86 ARG A CA 1
ATOM 675 C C . ARG A 1 86 ? 10.871 12.388 -12.757 1.00 92.50 86 ARG A C 1
ATOM 677 O O . ARG A 1 86 ? 10.494 11.976 -11.665 1.00 92.50 86 ARG A O 1
ATOM 684 N N . ASP A 1 87 ? 10.301 12.049 -13.906 1.00 95.06 87 ASP A N 1
ATOM 685 C CA . ASP A 1 87 ? 9.210 11.085 -14.001 1.00 95.06 87 ASP A CA 1
ATOM 686 C C . ASP A 1 87 ? 9.688 9.626 -13.931 1.00 95.06 87 ASP A C 1
ATOM 688 O O . ASP A 1 87 ? 10.855 9.291 -14.184 1.00 95.06 87 ASP A O 1
ATOM 692 N N . LEU A 1 88 ? 8.732 8.740 -13.638 1.00 96.25 88 LEU A N 1
ATOM 693 C CA . LEU A 1 88 ? 8.876 7.300 -13.833 1.00 96.25 88 LEU A CA 1
ATOM 694 C C . LEU A 1 88 ? 8.894 6.958 -15.327 1.00 96.25 88 LEU A C 1
ATOM 696 O O . LEU A 1 88 ? 7.997 7.340 -16.086 1.00 96.25 88 LEU A O 1
ATOM 700 N N . THR A 1 89 ? 9.870 6.153 -15.729 1.00 97.62 89 THR A N 1
ATOM 701 C CA . THR A 1 89 ? 9.887 5.510 -17.047 1.00 97.62 89 THR A CA 1
ATOM 702 C C . THR A 1 89 ? 8.815 4.423 -17.140 1.00 97.62 89 THR A C 1
ATOM 704 O O . THR A 1 89 ? 8.358 3.891 -16.127 1.00 97.62 89 THR A O 1
ATOM 707 N N . ASP A 1 90 ? 8.444 4.022 -18.356 1.00 98.25 90 ASP A N 1
ATOM 708 C CA . ASP A 1 90 ? 7.464 2.944 -18.555 1.00 98.25 90 ASP A CA 1
ATOM 709 C C . ASP A 1 90 ? 7.929 1.608 -17.952 1.00 98.25 90 ASP A C 1
ATOM 711 O O . ASP A 1 90 ? 7.120 0.851 -17.418 1.00 98.25 90 ASP A O 1
ATOM 715 N N . VAL A 1 91 ? 9.240 1.341 -17.955 1.00 98.38 91 VAL A N 1
ATOM 716 C CA . VAL A 1 91 ? 9.814 0.147 -17.313 1.00 98.38 91 VAL A CA 1
ATOM 717 C C . VAL A 1 91 ? 9.597 0.185 -15.802 1.00 98.38 91 VAL A C 1
ATOM 719 O O . VAL A 1 91 ? 9.174 -0.813 -15.223 1.00 98.38 91 VAL A O 1
ATOM 722 N N . GLU A 1 92 ? 9.837 1.330 -15.161 1.00 97.81 92 GLU A N 1
ATOM 723 C CA . GLU A 1 92 ? 9.639 1.481 -13.716 1.00 97.81 92 GLU A CA 1
ATOM 724 C C . GLU A 1 92 ? 8.154 1.404 -13.343 1.00 97.81 92 GLU A C 1
ATOM 726 O O . GLU A 1 92 ? 7.801 0.687 -12.409 1.00 97.81 92 GLU A O 1
ATOM 731 N N . LYS A 1 93 ? 7.266 2.054 -14.109 1.00 98.38 93 LYS A N 1
ATOM 732 C CA . LYS A 1 93 ? 5.806 1.941 -13.925 1.00 98.38 93 LYS A CA 1
ATOM 733 C C . LYS A 1 93 ? 5.344 0.490 -14.031 1.00 98.38 93 LYS A C 1
ATOM 735 O O . LYS A 1 93 ? 4.571 0.020 -13.196 1.00 98.38 93 LYS A O 1
ATOM 740 N N . CYS A 1 94 ? 5.848 -0.231 -15.034 1.00 98.62 94 CYS A N 1
ATOM 741 C CA . CYS A 1 94 ? 5.556 -1.645 -15.218 1.00 98.62 94 CYS A CA 1
ATOM 742 C C . CYS A 1 94 ? 6.054 -2.471 -14.026 1.00 98.62 94 CYS A C 1
ATOM 744 O O . CYS A 1 94 ? 5.293 -3.267 -13.481 1.00 98.62 94 CYS A O 1
ATOM 746 N N . ALA A 1 95 ? 7.289 -2.247 -13.569 1.00 98.00 95 ALA A N 1
ATOM 747 C CA . ALA A 1 95 ? 7.858 -2.952 -12.424 1.00 98.00 95 ALA A CA 1
ATOM 748 C C . ALA A 1 95 ? 7.051 -2.718 -11.136 1.00 98.00 95 ALA A C 1
ATOM 750 O O . ALA A 1 95 ? 6.733 -3.681 -10.439 1.00 98.00 95 ALA A O 1
ATOM 751 N N . ILE A 1 96 ? 6.651 -1.470 -10.856 1.00 97.75 96 ILE A N 1
ATOM 752 C CA . ILE A 1 96 ? 5.803 -1.131 -9.703 1.00 97.75 96 ILE A CA 1
ATOM 753 C C . ILE A 1 96 ? 4.476 -1.891 -9.780 1.00 97.75 96 ILE A C 1
ATOM 755 O O . ILE A 1 96 ? 4.054 -2.492 -8.790 1.00 97.75 96 ILE A O 1
ATOM 759 N 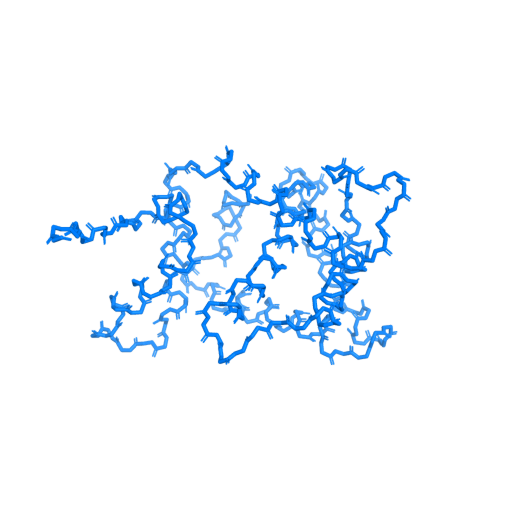N . GLY A 1 97 ? 3.836 -1.903 -10.950 1.00 98.31 97 GLY A N 1
ATOM 760 C CA . GLY A 1 97 ? 2.581 -2.618 -11.149 1.00 98.31 97 GLY A CA 1
ATOM 761 C C . GLY A 1 97 ? 2.714 -4.134 -11.004 1.00 98.31 97 GLY A C 1
ATOM 762 O O . GLY A 1 97 ? 1.921 -4.749 -10.295 1.00 98.31 97 GLY A O 1
ATOM 763 N N . VAL A 1 98 ? 3.744 -4.741 -11.604 1.00 98.06 98 VAL A N 1
ATOM 764 C CA . VAL A 1 98 ? 4.033 -6.181 -11.467 1.00 98.06 98 VAL A CA 1
ATOM 765 C C . VAL A 1 98 ? 4.262 -6.547 -10.003 1.00 98.06 98 VAL A C 1
ATOM 767 O O . VAL A 1 98 ? 3.667 -7.511 -9.518 1.00 98.06 98 VAL A O 1
ATOM 770 N N . PHE A 1 99 ? 5.079 -5.765 -9.294 1.00 97.12 99 PHE A N 1
ATOM 771 C CA . PHE A 1 99 ? 5.366 -5.985 -7.881 1.00 97.12 99 PHE A CA 1
ATOM 772 C C . PHE A 1 99 ? 4.085 -5.947 -7.038 1.00 97.12 99 PHE A C 1
ATOM 774 O O . PHE A 1 99 ? 3.794 -6.901 -6.318 1.00 97.12 99 PHE A O 1
ATOM 781 N N . HIS A 1 100 ? 3.279 -4.887 -7.153 1.00 98.06 100 HIS A N 1
ATOM 782 C CA . HIS A 1 100 ? 2.082 -4.733 -6.319 1.00 98.06 100 HIS A CA 1
ATOM 783 C C . HIS A 1 100 ? 0.990 -5.744 -6.674 1.00 98.06 100 HIS A C 1
ATOM 785 O O . HIS A 1 100 ? 0.277 -6.208 -5.784 1.00 98.06 100 HIS A O 1
ATOM 791 N N . LYS A 1 101 ? 0.888 -6.148 -7.945 1.00 98.19 101 LYS A N 1
ATOM 792 C CA . LYS A 1 101 ? 0.008 -7.244 -8.359 1.00 98.19 101 LYS A CA 1
ATOM 793 C C . LYS A 1 101 ? 0.416 -8.550 -7.683 1.00 98.19 101 LYS A C 1
ATOM 795 O O . LYS A 1 101 ? -0.426 -9.205 -7.074 1.00 98.19 101 LYS A O 1
ATOM 800 N N . ALA A 1 102 ? 1.702 -8.903 -7.752 1.00 97.00 102 ALA A N 1
ATOM 801 C CA . ALA A 1 102 ? 2.232 -10.113 -7.127 1.00 97.00 102 ALA A CA 1
ATOM 802 C C . ALA A 1 102 ? 2.074 -10.089 -5.598 1.00 97.00 102 ALA A C 1
ATOM 804 O O . ALA A 1 102 ? 1.699 -11.097 -4.999 1.00 97.00 102 ALA A O 1
ATOM 805 N N . LEU A 1 103 ? 2.294 -8.931 -4.969 1.00 97.31 103 LEU A N 1
ATOM 806 C CA . LEU A 1 103 ? 2.069 -8.755 -3.540 1.00 97.31 103 LEU A CA 1
ATOM 807 C C . LEU A 1 103 ? 0.592 -8.949 -3.177 1.00 97.31 103 LEU A C 1
ATOM 809 O O . LEU A 1 103 ? 0.287 -9.681 -2.239 1.00 97.31 103 LEU A O 1
ATOM 813 N N . GLY A 1 104 ? -0.331 -8.344 -3.927 1.00 97.69 104 GLY A N 1
ATOM 814 C CA . GLY A 1 104 ? -1.762 -8.505 -3.678 1.00 97.69 104 GLY A CA 1
ATOM 815 C C . GLY A 1 104 ? -2.244 -9.950 -3.844 1.00 97.69 104 GLY A C 1
ATOM 816 O O . GLY A 1 104 ? -3.026 -10.412 -3.014 1.00 97.69 104 GLY A O 1
ATOM 817 N N . ASP A 1 105 ? -1.714 -10.691 -4.826 1.00 97.50 105 ASP A N 1
ATOM 818 C CA . ASP A 1 105 ? -1.954 -12.137 -4.952 1.00 97.50 105 ASP A CA 1
ATOM 819 C C . ASP A 1 105 ? -1.452 -12.897 -3.715 1.00 97.50 105 ASP A C 1
ATOM 821 O O . ASP A 1 105 ? -2.190 -13.685 -3.123 1.00 97.50 105 ASP A O 1
ATOM 825 N N . ALA A 1 106 ? -0.211 -12.636 -3.288 1.00 97.12 106 ALA A N 1
ATOM 826 C CA . ALA A 1 106 ? 0.399 -13.286 -2.127 1.00 97.12 106 ALA A CA 1
ATOM 827 C C . ALA A 1 106 ? -0.307 -12.938 -0.802 1.00 97.12 106 ALA A C 1
ATOM 829 O O . ALA A 1 106 ? -0.223 -13.681 0.177 1.00 97.12 106 ALA A O 1
ATOM 830 N N . MET A 1 107 ? -1.020 -11.812 -0.774 1.00 96.94 107 MET A N 1
ATOM 831 C CA . MET A 1 107 ? -1.867 -11.370 0.330 1.00 96.94 107 MET A CA 1
ATOM 832 C C . MET A 1 107 ? -3.329 -11.821 0.214 1.00 96.94 107 MET A C 1
ATOM 834 O O . MET A 1 107 ? -4.164 -11.427 1.039 1.00 96.94 107 MET A O 1
ATOM 838 N N . GLU A 1 108 ? -3.658 -12.625 -0.801 1.00 96.75 108 GLU A N 1
ATOM 839 C CA . GLU A 1 108 ? -5.009 -13.126 -1.068 1.00 96.75 108 GLU A CA 1
ATOM 840 C C . GLU A 1 108 ? -6.034 -11.978 -1.169 1.00 96.75 108 GLU A C 1
ATOM 842 O O . GLU A 1 108 ? -7.115 -12.008 -0.566 1.00 96.75 108 GLU A O 1
ATOM 847 N N . ILE A 1 109 ? -5.667 -10.899 -1.865 1.00 98.06 109 ILE A N 1
ATOM 848 C CA . ILE A 1 109 ? -6.551 -9.761 -2.126 1.00 98.06 109 ILE A CA 1
ATOM 849 C C . ILE A 1 109 ? -7.325 -10.050 -3.416 1.00 98.06 109 ILE A C 1
ATOM 851 O O . ILE A 1 109 ? -6.721 -10.167 -4.482 1.00 98.06 109 ILE A O 1
ATOM 855 N N . PRO A 1 110 ? -8.664 -10.160 -3.372 1.00 97.25 110 PRO A N 1
ATOM 856 C CA . PRO A 1 110 ? -9.428 -10.429 -4.577 1.00 97.25 110 PRO A CA 1
ATOM 857 C C . PRO A 1 110 ? -9.508 -9.174 -5.452 1.00 97.25 110 PRO A C 1
ATOM 859 O O . PRO A 1 110 ? -10.195 -8.207 -5.126 1.00 97.25 110 PRO A O 1
ATOM 862 N N . PHE A 1 111 ? -8.911 -9.227 -6.640 1.00 98.38 111 PHE A N 1
ATOM 863 C CA . PHE A 1 111 ? -8.969 -8.146 -7.634 1.00 98.38 111 PHE A CA 1
ATOM 864 C C . PHE A 1 111 ? -10.308 -8.040 -8.383 1.00 98.38 111 PHE A C 1
ATOM 866 O O . PHE A 1 111 ? -10.383 -7.431 -9.442 1.00 98.38 111 PHE A O 1
ATOM 873 N N . THR A 1 112 ? -11.394 -8.610 -7.854 1.00 97.00 112 THR A N 1
ATOM 874 C CA . THR A 1 112 ? -12.710 -8.714 -8.528 1.00 97.00 112 THR A CA 1
ATOM 875 C C . THR A 1 112 ? -13.348 -7.375 -8.911 1.00 97.00 112 THR A C 1
ATOM 877 O O . THR A 1 112 ? -14.296 -7.344 -9.694 1.00 97.00 112 THR A O 1
ATOM 880 N N . LYS A 1 113 ? -12.860 -6.266 -8.344 1.00 97.31 113 LYS A N 1
ATOM 881 C CA . LYS A 1 113 ? -13.310 -4.908 -8.665 1.00 97.31 113 LYS A CA 1
ATOM 882 C C . LYS A 1 113 ? -12.578 -4.282 -9.852 1.00 97.31 113 LYS A C 1
ATOM 884 O O . LYS A 1 113 ? -13.006 -3.229 -10.319 1.00 97.31 113 LYS A O 1
ATOM 889 N N . LEU A 1 114 ? -11.489 -4.898 -10.304 1.00 98.06 114 LEU A N 1
ATOM 890 C CA . LEU A 1 114 ? -10.680 -4.420 -11.414 1.00 98.06 114 LEU A CA 1
ATOM 891 C C . LEU A 1 114 ? -11.187 -5.056 -12.723 1.00 98.06 114 LEU A C 1
ATOM 893 O O . LEU A 1 114 ? -11.360 -6.280 -12.761 1.00 98.06 114 LEU A O 1
ATOM 897 N N . PRO A 1 115 ? -11.465 -4.260 -13.774 1.00 97.00 115 PRO A N 1
ATOM 898 C CA . PRO A 1 115 ? -12.083 -4.744 -15.011 1.00 97.00 115 PRO A CA 1
ATOM 899 C C . PRO A 1 115 ? -11.358 -5.933 -15.641 1.00 97.00 115 PRO A C 1
ATOM 901 O O . PRO A 1 115 ? -12.005 -6.893 -16.064 1.00 97.00 115 PRO A O 1
ATOM 904 N N . SER A 1 116 ? -10.026 -5.907 -15.637 1.00 97.44 116 SER A N 1
ATOM 905 C CA . SER A 1 116 ? -9.214 -6.909 -16.324 1.00 97.44 116 SER A CA 1
ATOM 906 C C . SER A 1 116 ? -8.907 -8.150 -15.486 1.00 97.44 11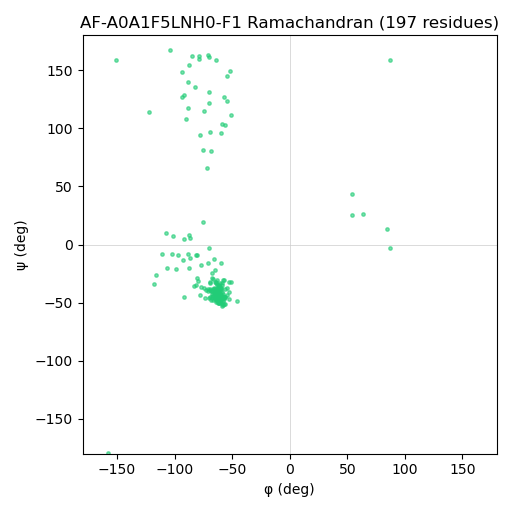6 SER A C 1
ATOM 908 O O . SER A 1 116 ? -8.159 -9.013 -15.929 1.00 97.44 116 SER A O 1
ATOM 910 N N . GLN A 1 117 ? -9.505 -8.319 -14.299 1.00 95.81 117 GLN A N 1
ATOM 911 C CA . GLN A 1 117 ? -9.261 -9.504 -13.464 1.00 95.81 117 GLN A CA 1
ATOM 912 C C . GLN A 1 117 ? -9.553 -10.820 -14.199 1.00 95.81 117 GLN A C 1
ATOM 914 O O . GLN A 1 117 ? -8.836 -11.800 -13.993 1.00 95.81 117 GLN A O 1
ATOM 919 N N . LYS A 1 118 ? -10.609 -10.857 -15.024 1.00 93.31 118 LYS A N 1
ATOM 920 C CA . LYS A 1 118 ? -11.045 -12.074 -15.729 1.00 93.31 118 LYS A CA 1
ATOM 921 C C . LYS A 1 118 ? -10.127 -12.448 -16.887 1.00 93.31 118 LYS A C 1
ATOM 923 O O . LYS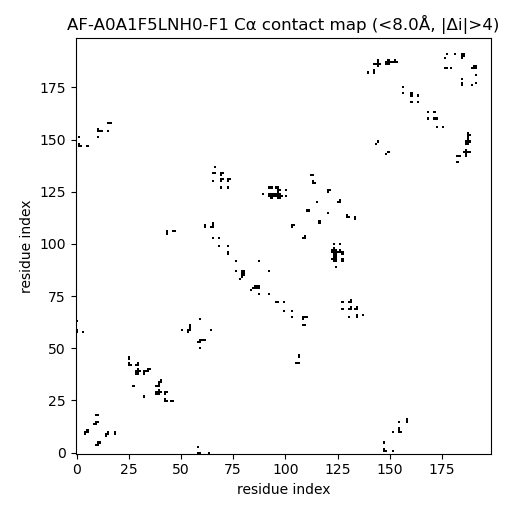 A 1 118 ? -9.776 -13.616 -17.018 1.00 93.31 118 LYS A O 1
ATOM 928 N N . ASP A 1 119 ? -9.766 -11.461 -17.698 1.00 95.31 119 ASP A N 1
ATOM 929 C CA . ASP A 1 119 ? -9.007 -11.663 -18.936 1.00 95.31 119 ASP A CA 1
ATOM 930 C C . ASP A 1 119 ? -7.489 -11.528 -18.718 1.00 95.31 119 ASP A C 1
ATOM 932 O O . ASP A 1 119 ? -6.688 -11.945 -19.553 1.00 95.31 119 ASP A O 1
ATOM 936 N N . GLY A 1 120 ? -7.093 -10.999 -17.559 1.00 95.12 120 GLY A N 1
ATOM 937 C CA . GLY A 1 120 ? -5.723 -10.671 -17.205 1.00 95.12 120 GLY A CA 1
ATOM 938 C C . GLY A 1 120 ? -5.319 -9.269 -17.660 1.00 95.12 120 GLY A C 1
ATOM 939 O O . GLY A 1 120 ? -5.893 -8.674 -18.572 1.00 95.12 120 GLY A O 1
ATOM 940 N N . TRP A 1 121 ? -4.281 -8.733 -17.022 1.00 98.19 121 TRP A N 1
ATOM 941 C CA . TRP A 1 121 ? -3.661 -7.482 -17.445 1.00 98.19 121 TRP A CA 1
ATOM 942 C C . TRP A 1 121 ? -2.567 -7.751 -18.475 1.00 98.19 121 TRP A C 1
ATOM 944 O O . TRP A 1 121 ? -1.786 -8.688 -18.325 1.00 98.19 121 TRP A O 1
ATOM 954 N N . ARG A 1 122 ? -2.478 -6.891 -19.496 1.00 98.06 122 ARG A N 1
ATOM 955 C CA . ARG A 1 122 ? -1.413 -6.908 -20.507 1.00 98.06 122 ARG A CA 1
ATOM 956 C C . ARG A 1 122 ? -0.008 -6.812 -19.902 1.00 98.06 122 ARG A C 1
ATOM 958 O O . ARG A 1 122 ? 0.887 -7.530 -20.331 1.00 98.06 122 ARG A O 1
ATOM 965 N N . ASP A 1 123 ? 0.179 -5.910 -18.946 1.00 98.44 123 ASP A N 1
ATOM 966 C CA . ASP A 1 123 ? 1.451 -5.629 -18.282 1.00 98.44 123 ASP A CA 1
ATOM 967 C C . ASP A 1 123 ? 1.202 -4.973 -16.909 1.00 98.44 123 ASP A C 1
ATOM 969 O O . ASP A 1 123 ? 0.056 -4.785 -16.485 1.00 98.44 123 ASP A O 1
ATOM 973 N N . GLY A 1 124 ? 2.280 -4.643 -16.191 1.00 98.38 124 GLY A N 1
ATOM 974 C CA . GLY A 1 124 ? 2.183 -3.980 -14.892 1.00 98.38 124 GLY A CA 1
ATOM 975 C C . GLY A 1 124 ? 1.633 -2.556 -14.968 1.00 98.38 124 GLY A C 1
ATOM 976 O O . GLY A 1 124 ? 0.964 -2.130 -14.032 1.00 98.38 124 GLY A O 1
ATOM 977 N N . ILE A 1 125 ? 1.845 -1.836 -16.075 1.00 98.69 125 ILE A N 1
ATOM 978 C CA . ILE A 1 125 ? 1.299 -0.479 -16.240 1.00 98.69 125 ILE A CA 1
ATOM 979 C C . ILE A 1 125 ? -0.225 -0.556 -16.249 1.00 98.69 125 ILE A C 1
ATOM 981 O O . ILE A 1 125 ? -0.876 0.145 -15.482 1.00 98.69 125 ILE A O 1
ATOM 985 N N . HIS A 1 126 ? -0.783 -1.476 -17.035 1.00 98.62 126 HIS A N 1
ATOM 986 C CA . HIS A 1 126 ? -2.224 -1.690 -17.102 1.00 98.62 126 HIS A CA 1
ATOM 987 C C . HIS A 1 126 ? -2.828 -2.038 -15.732 1.00 98.62 126 HIS A C 1
ATOM 989 O O . HIS A 1 126 ? -3.873 -1.506 -15.364 1.00 98.62 126 HIS A O 1
ATOM 995 N N . PHE A 1 127 ? -2.162 -2.895 -14.948 1.00 98.75 127 PHE A N 1
ATOM 996 C CA . PHE A 1 127 ? -2.590 -3.179 -13.574 1.00 98.75 127 PHE A CA 1
ATOM 997 C C . PHE A 1 127 ? -2.546 -1.927 -12.686 1.00 98.75 127 PHE A C 1
ATOM 999 O O . PHE A 1 127 ? -3.509 -1.650 -11.970 1.00 98.75 127 PHE A O 1
ATOM 1006 N N . ALA A 1 128 ? -1.446 -1.168 -12.737 1.00 98.56 128 ALA A N 1
ATOM 1007 C CA . ALA A 1 128 ? -1.265 0.043 -11.943 1.00 98.56 128 ALA A CA 1
ATOM 1008 C C . ALA A 1 128 ? -2.339 1.097 -12.264 1.00 98.56 128 ALA A C 1
ATOM 1010 O O . ALA A 1 128 ? -2.929 1.675 -11.353 1.00 98.56 128 ALA A O 1
ATOM 1011 N N . GLU A 1 129 ? -2.645 1.313 -13.542 1.00 98.38 129 GLU A N 1
ATOM 1012 C CA . GLU A 1 129 ? -3.692 2.240 -13.984 1.00 98.38 129 GLU A CA 1
ATOM 1013 C C . GLU A 1 129 ? -5.076 1.833 -13.464 1.00 98.38 129 GLU A C 1
ATOM 1015 O O . GLU A 1 129 ? -5.801 2.670 -12.919 1.00 98.38 129 GLU A O 1
ATOM 1020 N N . GLU A 1 130 ? -5.439 0.549 -13.570 1.00 98.50 130 GLU A N 1
ATOM 1021 C CA . GLU A 1 130 ? -6.735 0.067 -13.087 1.00 98.50 130 GLU A CA 1
ATOM 1022 C C . GLU A 1 130 ? -6.870 0.180 -11.566 1.00 98.50 130 GLU A C 1
ATOM 1024 O O . GLU A 1 130 ? -7.899 0.661 -11.079 1.00 98.50 130 GLU A O 1
ATOM 1029 N N . ILE A 1 131 ? -5.852 -0.238 -10.804 1.00 98.38 131 ILE A N 1
ATOM 1030 C CA . ILE A 1 131 ? -5.923 -0.190 -9.340 1.00 98.38 131 ILE A CA 1
ATOM 1031 C C . ILE A 1 131 ? -5.921 1.253 -8.828 1.00 98.38 131 ILE A C 1
ATOM 1033 O O . ILE A 1 131 ? -6.717 1.570 -7.947 1.00 98.38 131 ILE A O 1
ATOM 1037 N N . MET A 1 132 ? -5.122 2.156 -9.412 1.00 97.56 132 MET A N 1
ATOM 1038 C CA . MET A 1 132 ? -5.153 3.585 -9.070 1.00 97.56 132 MET A CA 1
ATOM 1039 C C . MET A 1 132 ? -6.514 4.207 -9.400 1.00 97.56 132 MET A C 1
ATOM 1041 O O . MET A 1 132 ? -7.099 4.905 -8.568 1.00 97.56 132 MET A O 1
ATOM 1045 N N . GLY A 1 133 ? -7.054 3.917 -10.588 1.00 96.94 133 GLY A N 1
ATOM 1046 C CA . GLY A 1 133 ? -8.363 4.409 -11.012 1.00 96.94 133 GLY A CA 1
ATOM 1047 C C . GLY A 1 133 ? -9.493 3.933 -10.098 1.00 96.94 133 GLY A C 1
ATOM 1048 O O . GLY A 1 133 ? -10.373 4.720 -9.736 1.00 96.94 133 GLY A O 1
ATOM 1049 N N . TRP A 1 134 ? -9.457 2.666 -9.676 1.00 97.69 134 TRP A N 1
ATOM 1050 C CA . TRP A 1 134 ? -10.407 2.130 -8.704 1.00 97.69 134 TRP A CA 1
ATOM 1051 C C . TRP A 1 134 ? -10.236 2.769 -7.317 1.00 97.69 134 TRP A C 1
ATOM 1053 O O . TRP A 1 134 ? -11.236 3.160 -6.711 1.00 97.69 134 TRP A O 1
ATOM 1063 N N . THR A 1 135 ? -8.997 2.928 -6.840 1.00 95.56 135 THR A N 1
ATOM 1064 C CA . THR A 1 135 ? -8.667 3.525 -5.535 1.00 95.56 135 THR A CA 1
ATOM 1065 C C . THR A 1 135 ? -9.199 4.944 -5.419 1.00 95.56 135 THR A C 1
ATOM 1067 O O . THR A 1 135 ? -9.950 5.227 -4.490 1.00 95.56 135 THR A O 1
ATOM 1070 N N . LEU A 1 136 ? -8.921 5.810 -6.397 1.00 90.69 136 LEU A N 1
ATOM 1071 C CA . LEU A 1 136 ? -9.417 7.192 -6.406 1.00 90.69 136 LEU A CA 1
ATOM 1072 C C . LEU A 1 136 ? -10.952 7.252 -6.366 1.00 90.69 136 LEU A C 1
ATOM 1074 O O . LEU A 1 136 ? -11.546 8.067 -5.659 1.00 90.69 136 LEU A O 1
ATOM 1078 N N . GLN A 1 137 ? -11.629 6.368 -7.104 1.00 92.44 137 GLN A N 1
ATOM 1079 C CA . GLN A 1 137 ? -13.091 6.292 -7.072 1.00 92.44 137 GLN A CA 1
ATOM 1080 C C . GLN A 1 137 ? -13.619 5.763 -5.737 1.00 92.44 137 GLN A C 1
ATOM 1082 O O . GLN A 1 137 ? -14.660 6.223 -5.266 1.00 92.44 137 GLN A O 1
ATOM 1087 N N . TYR A 1 138 ? -12.945 4.776 -5.146 1.00 90.38 138 TYR A N 1
ATOM 1088 C CA . TYR A 1 138 ? -13.299 4.236 -3.840 1.00 90.38 138 TYR A CA 1
ATOM 1089 C C . TYR A 1 138 ? -13.170 5.308 -2.763 1.00 90.38 138 TYR A C 1
ATOM 1091 O O . TYR A 1 138 ? -14.131 5.541 -2.032 1.00 90.38 138 TYR A O 1
ATOM 1099 N N . GLU A 1 139 ? -12.047 6.021 -2.734 1.00 86.69 139 GLU A N 1
ATOM 1100 C CA . GLU A 1 139 ? -11.800 7.108 -1.796 1.00 86.69 139 GLU A CA 1
ATOM 1101 C C . GLU A 1 139 ? -12.862 8.204 -1.885 1.00 86.69 139 GLU A C 1
ATOM 1103 O O . GLU A 1 139 ? -13.443 8.560 -0.864 1.00 86.69 139 GLU A O 1
ATOM 1108 N N . ARG A 1 140 ? -13.224 8.655 -3.094 1.00 84.31 140 ARG A N 1
ATOM 1109 C CA . ARG A 1 140 ? -14.310 9.636 -3.289 1.00 84.31 140 ARG A CA 1
ATOM 1110 C C . ARG A 1 140 ? -15.657 9.185 -2.718 1.00 84.31 140 ARG A C 1
ATOM 1112 O O . ARG A 1 140 ? -16.454 10.028 -2.323 1.00 84.31 140 ARG A O 1
ATOM 1119 N N . ARG A 1 141 ? -15.935 7.876 -2.685 1.00 84.12 141 ARG A N 1
ATOM 1120 C CA . ARG A 1 141 ? -17.181 7.330 -2.115 1.00 84.12 141 ARG A CA 1
ATOM 1121 C C . ARG A 1 141 ? -17.151 7.231 -0.593 1.00 84.12 141 ARG A C 1
ATOM 1123 O O . ARG A 1 141 ? -18.215 7.252 0.014 1.00 84.12 141 ARG A O 1
ATOM 1130 N N . VAL A 1 142 ? -15.973 7.057 0.010 1.00 79.94 142 VAL A N 1
ATOM 1131 C CA . VAL A 1 142 ? -15.835 6.768 1.452 1.00 79.94 142 VAL A CA 1
ATOM 1132 C C . VAL A 1 142 ? -15.228 7.913 2.261 1.00 79.94 142 VAL A C 1
ATOM 1134 O O . VAL A 1 142 ? -15.204 7.827 3.490 1.00 79.94 142 VAL A O 1
ATOM 1137 N N . ALA A 1 143 ? -14.734 8.967 1.606 1.00 70.69 143 ALA A N 1
ATOM 1138 C CA . ALA A 1 143 ? -14.177 10.164 2.227 1.00 70.69 143 ALA A CA 1
ATOM 1139 C C . ALA A 1 143 ? -15.276 11.027 2.869 1.00 70.69 143 ALA A C 1
ATOM 1141 O O . ALA A 1 143 ? -15.550 12.149 2.458 1.00 70.69 143 ALA A O 1
ATOM 1142 N N . GLU A 1 144 ? -15.907 10.492 3.910 1.00 70.56 144 GLU A N 1
ATOM 1143 C CA . GLU A 1 144 ? -16.823 11.237 4.760 1.00 70.56 144 GLU A CA 1
ATOM 1144 C C . GLU A 1 144 ? -16.069 11.801 5.980 1.00 70.56 144 GLU A C 1
ATOM 1146 O O . GLU A 1 144 ? -15.419 11.043 6.718 1.00 70.56 144 GLU A O 1
ATOM 1151 N N . PRO A 1 145 ? -16.165 13.115 6.255 1.00 67.62 145 PRO A N 1
ATOM 1152 C CA . PRO A 1 145 ? -15.595 13.718 7.453 1.00 67.62 145 PRO A CA 1
ATOM 1153 C C . PRO A 1 145 ? -16.364 13.260 8.702 1.00 67.62 145 PRO A C 1
ATOM 1155 O O . PRO A 1 145 ? -17.390 13.816 9.091 1.00 67.62 145 PRO A O 1
ATOM 1158 N N . THR A 1 146 ? -15.842 12.247 9.387 1.00 71.50 146 THR A N 1
ATOM 1159 C CA . THR A 1 146 ? -16.355 11.754 10.671 1.00 71.50 146 THR A CA 1
ATOM 1160 C C . THR A 1 146 ? -15.469 12.215 11.833 1.00 71.50 146 THR A C 1
ATOM 1162 O O . THR A 1 146 ? -14.351 12.700 11.655 1.00 71.50 146 THR A O 1
ATOM 1165 N N . SER A 1 147 ? -15.938 12.076 13.076 1.00 71.56 147 SER A N 1
ATOM 1166 C CA . SER A 1 147 ? -15.081 12.312 14.251 1.00 71.56 147 SER A CA 1
ATOM 1167 C C . SER A 1 147 ? -13.889 11.347 14.302 1.00 71.56 147 SER A C 1
ATOM 1169 O O . SER A 1 147 ? -12.796 11.738 14.697 1.00 71.56 147 SER A O 1
ATOM 1171 N N . SER A 1 148 ? -14.075 10.098 13.858 1.00 69.50 148 SER A N 1
ATOM 1172 C CA . SER A 1 148 ? -13.013 9.086 13.829 1.00 69.50 148 SER A CA 1
ATOM 1173 C C . SER A 1 148 ? -11.977 9.332 12.731 1.00 69.50 148 SER A C 1
ATOM 1175 O O . SER A 1 148 ? -10.795 9.110 12.976 1.00 69.50 148 SER A O 1
ATOM 1177 N N . THR A 1 149 ? -12.389 9.778 11.538 1.00 70.44 149 THR A N 1
ATOM 1178 C CA . THR A 1 149 ? -11.448 10.092 10.446 1.00 70.44 149 THR A CA 1
ATOM 1179 C C . THR A 1 149 ? -10.614 11.325 10.770 1.00 70.44 149 THR A C 1
ATOM 1181 O O . THR A 1 149 ? -9.407 11.290 10.558 1.00 70.44 149 THR A O 1
ATOM 1184 N N . ARG A 1 150 ? -11.206 12.347 11.402 1.00 75.19 150 ARG A N 1
ATOM 1185 C CA . ARG A 1 150 ? -10.467 13.518 11.905 1.00 75.19 150 ARG A CA 1
ATOM 1186 C C . ARG A 1 150 ? -9.449 13.162 12.987 1.00 75.19 150 ARG A C 1
ATOM 1188 O O . ARG A 1 150 ? -8.301 13.582 12.903 1.00 75.19 150 ARG A O 1
ATOM 1195 N N . GLU A 1 151 ? -9.835 12.355 13.977 1.00 73.56 151 GLU A N 1
ATOM 1196 C CA . GLU A 1 151 ? -8.908 11.953 15.045 1.00 73.56 151 GLU A CA 1
ATOM 1197 C C . GLU A 1 151 ? -7.736 11.120 14.509 1.00 73.56 151 GLU A C 1
ATOM 1199 O O . GLU A 1 151 ? -6.591 11.330 14.904 1.00 73.56 151 GLU A O 1
ATOM 1204 N N . ILE A 1 152 ? -7.997 10.213 13.564 1.00 71.31 152 ILE A N 1
ATOM 1205 C CA . ILE A 1 152 ? -6.938 9.419 12.932 1.00 71.31 152 ILE A CA 1
ATOM 1206 C C . ILE A 1 152 ? -6.072 10.268 12.009 1.00 71.31 152 ILE A C 1
ATOM 1208 O O . ILE A 1 152 ? -4.854 10.119 12.045 1.00 71.31 152 ILE A O 1
ATOM 1212 N N . GLY A 1 153 ? -6.664 11.184 11.241 1.00 72.44 153 GLY A N 1
ATOM 1213 C CA . GLY A 1 153 ? -5.920 12.140 10.424 1.00 72.44 153 GLY A CA 1
ATOM 1214 C C . GLY A 1 153 ? -4.942 12.959 11.267 1.00 72.44 153 GLY A C 1
ATOM 1215 O O . GLY A 1 153 ? -3.761 13.035 10.938 1.00 72.44 153 GLY A O 1
ATOM 1216 N N . ARG A 1 154 ? -5.397 13.462 12.422 1.00 77.00 154 ARG A N 1
ATOM 1217 C CA . ARG A 1 154 ? -4.562 14.176 13.400 1.00 77.00 154 ARG A CA 1
ATOM 1218 C C . ARG A 1 154 ? -3.432 13.304 13.954 1.00 77.00 154 ARG A C 1
ATOM 1220 O O . ARG A 1 154 ? -2.298 13.762 14.053 1.00 77.00 154 ARG A O 1
ATOM 1227 N N . GLN A 1 155 ? -3.716 12.052 14.318 1.00 73.69 155 GLN A N 1
ATOM 1228 C CA . GLN A 1 155 ? -2.701 11.124 14.838 1.00 73.69 155 GLN A CA 1
ATOM 1229 C C . GLN A 1 155 ? -1.638 10.776 13.785 1.00 73.69 155 GLN A C 1
ATOM 1231 O O . GLN A 1 155 ? -0.449 10.766 14.102 1.00 73.69 155 GLN A O 1
ATOM 1236 N N . LEU A 1 156 ? -2.044 10.543 12.533 1.00 73.94 156 LEU A N 1
ATOM 1237 C CA . LEU A 1 156 ? -1.121 10.299 11.421 1.00 73.94 156 LEU A CA 1
ATOM 1238 C C . LEU A 1 156 ? -0.265 11.533 11.120 1.00 73.94 156 LEU A C 1
ATOM 1240 O O . LEU A 1 156 ? 0.946 11.407 10.950 1.00 73.94 156 LEU A O 1
ATOM 1244 N N . MET A 1 157 ? -0.860 12.727 11.140 1.00 78.62 157 MET A N 1
ATOM 1245 C CA . MET A 1 157 ? -0.115 13.967 10.940 1.00 78.62 157 MET A CA 1
ATOM 1246 C C . MET A 1 157 ? 0.899 14.223 12.066 1.00 78.62 157 MET A C 1
ATOM 1248 O O . MET A 1 157 ? 2.043 14.605 11.813 1.00 78.62 157 MET A O 1
ATOM 1252 N N . ASN A 1 158 ? 0.514 13.956 13.315 1.00 77.50 158 ASN A N 1
ATOM 1253 C CA . ASN A 1 158 ? 1.415 14.062 14.462 1.00 77.50 158 ASN A CA 1
ATOM 1254 C C . ASN A 1 158 ? 2.602 13.101 14.355 1.00 77.50 158 ASN A C 1
ATOM 1256 O O . ASN A 1 158 ? 3.707 13.475 14.738 1.00 77.50 158 ASN A O 1
ATOM 1260 N N . LEU A 1 159 ? 2.386 11.882 13.847 1.00 74.38 159 LEU A N 1
ATOM 1261 C CA . LEU A 1 159 ? 3.474 10.945 13.566 1.00 74.38 159 LEU A CA 1
ATOM 1262 C C . LEU A 1 159 ? 4.405 11.491 12.480 1.00 74.38 159 LEU A C 1
ATOM 1264 O O . LEU A 1 159 ? 5.615 11.538 12.688 1.00 74.38 159 LEU A O 1
ATOM 1268 N N . ALA A 1 160 ? 3.847 11.953 11.360 1.00 74.00 160 ALA A N 1
ATOM 1269 C CA . ALA A 1 160 ? 4.623 12.458 10.229 1.00 74.00 160 ALA A CA 1
ATOM 1270 C C . ALA A 1 160 ? 5.449 13.711 10.580 1.00 74.00 160 ALA A C 1
ATOM 1272 O O . ALA A 1 160 ? 6.541 13.913 10.055 1.00 74.00 160 ALA A O 1
ATOM 1273 N N . THR A 1 161 ? 4.963 14.535 11.511 1.00 78.75 161 THR A N 1
ATOM 1274 C CA . THR A 1 161 ? 5.636 15.764 11.963 1.00 78.75 161 THR A CA 1
ATOM 1275 C C . THR A 1 161 ? 6.354 15.613 13.306 1.00 78.75 161 THR A C 1
ATOM 1277 O O . THR A 1 161 ? 6.848 16.604 13.849 1.00 78.75 161 THR A O 1
ATOM 1280 N N . PHE A 1 162 ? 6.450 14.398 13.864 1.00 77.19 162 PHE A N 1
ATOM 1281 C CA . PHE A 1 162 ? 6.987 14.176 15.213 1.00 77.19 162 PHE A CA 1
ATOM 1282 C C . PHE A 1 162 ? 8.431 14.677 15.369 1.00 77.19 162 PHE A C 1
ATOM 1284 O O . PHE A 1 162 ? 8.791 15.209 16.418 1.00 77.19 162 PHE A O 1
ATOM 1291 N N . HIS A 1 163 ? 9.233 14.560 14.309 1.00 72.88 163 HIS A N 1
ATOM 1292 C CA . HIS A 1 163 ? 10.628 15.004 14.283 1.00 72.88 163 HIS A CA 1
ATOM 1293 C C . HIS A 1 163 ? 10.795 16.515 14.053 1.00 72.88 163 HIS A C 1
ATOM 1295 O O . HIS A 1 163 ? 11.906 17.030 14.184 1.00 72.88 163 HIS A O 1
ATOM 1301 N N . LEU A 1 164 ? 9.721 17.241 13.720 1.00 73.06 164 LEU A N 1
ATOM 1302 C CA . LEU A 1 164 ? 9.788 18.678 13.476 1.00 73.06 164 LEU A CA 1
ATOM 1303 C C . LEU A 1 164 ? 9.740 19.467 14.795 1.00 73.06 164 LEU A C 1
ATOM 1305 O O . LEU A 1 164 ? 8.872 19.217 15.642 1.00 73.06 164 LEU A O 1
ATOM 1309 N N . PRO A 1 165 ? 10.607 20.485 14.960 1.00 77.00 165 PRO A N 1
ATOM 1310 C CA . PRO A 1 165 ? 10.459 21.471 16.023 1.00 77.00 165 PRO A CA 1
ATOM 1311 C C . PRO A 1 165 ? 9.071 22.116 15.973 1.00 77.00 165 PRO A C 1
ATOM 1313 O O . PRO A 1 165 ? 8.544 22.372 14.891 1.00 77.00 165 PRO A O 1
ATOM 1316 N N . SER A 1 166 ? 8.494 22.452 17.131 1.00 77.19 166 SER A N 1
ATOM 1317 C CA . SER A 1 166 ? 7.128 22.995 17.226 1.00 77.19 166 SER A CA 1
ATOM 1318 C C . SER A 1 166 ? 6.871 24.208 16.323 1.00 77.19 166 SER A C 1
ATOM 1320 O O . SER A 1 166 ? 5.768 24.354 15.810 1.00 77.19 166 SER A O 1
ATOM 1322 N N . ALA A 1 167 ? 7.890 25.039 16.079 1.00 79.38 167 ALA A N 1
ATOM 1323 C CA . ALA A 1 167 ? 7.803 26.202 15.192 1.00 79.38 167 ALA A CA 1
ATOM 1324 C C . ALA A 1 167 ? 7.617 25.847 13.701 1.00 79.38 167 ALA A C 1
ATOM 1326 O O . ALA A 1 167 ? 7.093 26.659 12.949 1.00 79.38 167 ALA A O 1
ATOM 1327 N N . LEU A 1 168 ? 8.029 24.649 13.270 1.00 80.00 168 LEU A N 1
ATOM 1328 C CA . LEU A 1 168 ? 7.926 24.180 11.882 1.00 80.00 168 LEU A CA 1
ATOM 1329 C C . LEU A 1 168 ? 6.763 23.208 11.660 1.00 80.00 168 LEU A C 1
ATOM 1331 O O . LEU A 1 168 ? 6.467 22.878 10.514 1.00 80.00 168 LEU A O 1
ATOM 1335 N N . LYS A 1 169 ? 6.091 22.756 12.729 1.00 76.88 169 LYS A N 1
ATOM 1336 C CA . LYS A 1 169 ? 5.017 21.760 12.626 1.00 76.88 169 LYS A CA 1
ATOM 1337 C C . LYS A 1 169 ? 3.905 22.211 11.694 1.00 76.88 169 LYS A C 1
ATOM 1339 O O . LYS A 1 169 ? 3.623 21.497 10.749 1.00 76.88 169 LYS A O 1
ATOM 1344 N N . GLN A 1 170 ? 3.359 23.412 11.875 1.00 75.19 170 GLN A N 1
ATOM 1345 C CA . GLN A 1 170 ? 2.250 23.902 11.046 1.00 75.19 170 GLN A CA 1
ATOM 1346 C C . GLN A 1 170 ? 2.605 23.968 9.550 1.00 75.19 170 GLN A C 1
ATOM 1348 O O . GLN A 1 170 ? 1.779 23.633 8.705 1.00 75.19 170 GLN A O 1
ATOM 1353 N N . PHE A 1 171 ? 3.844 24.343 9.221 1.00 72.62 171 PHE A N 1
ATOM 1354 C CA . PHE A 1 171 ? 4.336 24.313 7.844 1.00 72.62 171 PHE A CA 1
ATOM 1355 C C . PHE A 1 171 ? 4.459 22.874 7.315 1.00 72.62 171 PHE A C 1
ATOM 1357 O O . PHE A 1 171 ? 4.009 22.579 6.210 1.00 72.62 171 PHE A O 1
ATOM 1364 N N . GLY A 1 172 ? 5.008 21.959 8.121 1.00 72.38 172 GLY A N 1
ATOM 1365 C CA . GLY A 1 172 ? 5.078 20.535 7.787 1.00 72.38 172 GLY A CA 1
ATOM 1366 C C . GLY A 1 172 ? 3.699 19.903 7.578 1.00 72.38 172 GLY A C 1
ATOM 1367 O O . GLY A 1 172 ? 3.503 19.182 6.607 1.00 72.38 172 GLY A O 1
ATOM 1368 N N . GLU A 1 173 ? 2.726 20.227 8.433 1.00 77.25 173 GLU A N 1
ATOM 1369 C CA . GLU A 1 173 ? 1.346 19.746 8.319 1.00 77.25 173 GLU A CA 1
ATOM 1370 C C . GLU A 1 173 ? 0.688 20.207 7.016 1.00 77.25 173 GLU A C 1
ATOM 1372 O O . GLU A 1 173 ? 0.050 19.405 6.340 1.00 77.25 173 GLU A O 1
ATOM 1377 N N . GLN A 1 174 ? 0.883 21.471 6.624 1.00 73.06 174 GLN A N 1
ATOM 1378 C CA . GLN A 1 174 ? 0.372 21.996 5.355 1.00 73.06 174 GLN A CA 1
ATOM 1379 C C . GLN A 1 174 ? 1.031 21.327 4.144 1.00 73.06 174 GLN A C 1
ATOM 1381 O O . GLN A 1 174 ? 0.325 20.965 3.206 1.00 73.06 174 GLN A O 1
ATOM 1386 N N . MET A 1 175 ? 2.350 21.104 4.180 1.00 72.06 175 MET A N 1
ATOM 1387 C CA . MET A 1 175 ? 3.058 20.393 3.108 1.00 72.06 175 MET A CA 1
ATOM 1388 C C . MET A 1 175 ? 2.642 18.928 2.974 1.00 72.06 175 MET A C 1
ATOM 1390 O O . MET A 1 175 ? 2.707 18.381 1.877 1.00 72.06 175 MET A O 1
ATOM 1394 N N . ILE A 1 176 ? 2.271 18.262 4.069 1.00 71.50 176 ILE A N 1
ATOM 1395 C CA . ILE A 1 176 ? 1.779 16.879 4.028 1.00 71.50 176 ILE A CA 1
ATOM 1396 C C . ILE A 1 176 ? 0.322 16.862 3.561 1.00 71.50 176 ILE A C 1
ATOM 1398 O O . ILE A 1 176 ? -0.038 16.053 2.710 1.00 71.50 176 ILE A O 1
ATOM 1402 N N . ALA A 1 177 ? -0.511 17.779 4.064 1.00 70.81 177 ALA A N 1
ATOM 1403 C CA . ALA A 1 177 ? -1.908 17.888 3.659 1.00 70.81 177 ALA A CA 1
ATOM 1404 C C . ALA A 1 177 ? -2.047 18.205 2.162 1.00 70.81 177 ALA A C 1
ATOM 1406 O O . ALA A 1 177 ? -2.901 17.622 1.506 1.00 70.81 177 ALA A O 1
ATOM 1407 N N . SER A 1 178 ? -1.180 19.043 1.586 1.00 71.44 178 SER A N 1
ATOM 1408 C CA . SER A 1 178 ? -1.222 19.360 0.151 1.00 71.44 178 SER A CA 1
ATOM 1409 C C . SER A 1 178 ? -0.914 18.174 -0.772 1.00 71.44 178 SER A C 1
ATOM 1411 O O . SER A 1 178 ? -1.126 18.292 -1.974 1.00 71.44 178 SER A O 1
ATOM 1413 N N . ARG A 1 179 ? -0.400 17.055 -0.239 1.00 68.62 179 ARG A N 1
ATOM 1414 C CA . ARG A 1 179 ? -0.080 15.837 -1.009 1.00 68.62 179 ARG A CA 1
ATOM 1415 C C . ARG A 1 179 ? -1.260 14.888 -1.149 1.00 68.62 179 ARG A C 1
ATOM 1417 O O . ARG A 1 179 ? -1.242 14.038 -2.027 1.00 68.62 179 ARG A O 1
ATOM 1424 N N . VAL A 1 180 ? -2.265 15.011 -0.285 1.00 70.12 180 VAL A N 1
ATOM 1425 C CA . VAL A 1 180 ? -3.488 14.213 -0.390 1.00 70.12 180 VAL A CA 1
ATOM 1426 C C . VAL A 1 180 ? -4.544 14.983 -1.178 1.00 70.12 180 VAL A C 1
ATOM 1428 O O . VAL A 1 180 ? -4.603 16.213 -1.120 1.00 70.12 180 VAL A O 1
ATOM 1431 N N . GLU A 1 181 ? -5.389 14.256 -1.907 1.00 70.06 181 GLU A N 1
ATOM 1432 C CA . GLU A 1 181 ? -6.496 14.819 -2.688 1.00 70.06 181 GLU A CA 1
ATOM 1433 C C . GLU A 1 181 ? -7.385 15.753 -1.847 1.00 70.06 181 GLU A C 1
ATOM 1435 O O . GLU A 1 181 ? -7.573 15.543 -0.646 1.00 70.06 181 GLU A O 1
ATOM 1440 N N . GLY A 1 182 ? -7.987 16.771 -2.473 1.00 67.69 182 GLY A N 1
ATOM 1441 C CA . GLY A 1 182 ? -8.738 17.816 -1.757 1.00 67.69 182 GLY A CA 1
ATOM 1442 C C . GLY A 1 182 ? -9.844 17.275 -0.837 1.00 67.69 182 GLY A C 1
ATOM 1443 O O . GLY A 1 182 ? -10.000 17.739 0.290 1.00 67.69 182 GLY A O 1
ATOM 1444 N N . TYR A 1 183 ? -10.540 16.215 -1.257 1.00 67.06 183 TYR A N 1
ATOM 1445 C CA . TYR A 1 183 ? -11.563 15.558 -0.435 1.00 67.06 183 TYR A CA 1
ATOM 1446 C C . TYR A 1 183 ? -10.978 14.838 0.801 1.00 67.06 183 TYR A C 1
ATOM 1448 O O . TYR A 1 183 ? -11.641 14.727 1.833 1.00 67.06 183 TYR A O 1
ATOM 1456 N N . MET A 1 184 ? -9.726 14.367 0.737 1.00 65.31 184 MET A N 1
ATOM 1457 C CA . MET A 1 184 ? -9.020 13.784 1.886 1.00 65.31 184 MET A CA 1
ATOM 1458 C C . MET A 1 184 ? -8.568 14.863 2.864 1.00 65.31 184 MET A C 1
ATOM 1460 O O . MET A 1 184 ? -8.675 14.651 4.073 1.00 65.31 184 MET A O 1
ATOM 1464 N N . GLN A 1 185 ? -8.131 16.024 2.363 1.00 67.06 185 GLN A N 1
ATOM 1465 C CA . GLN A 1 185 ? -7.812 17.184 3.203 1.00 67.06 185 GLN A CA 1
ATOM 1466 C C . GLN A 1 185 ? -9.032 17.565 4.050 1.00 67.06 185 GLN A C 1
ATOM 1468 O O . GLN A 1 185 ? -8.949 17.603 5.281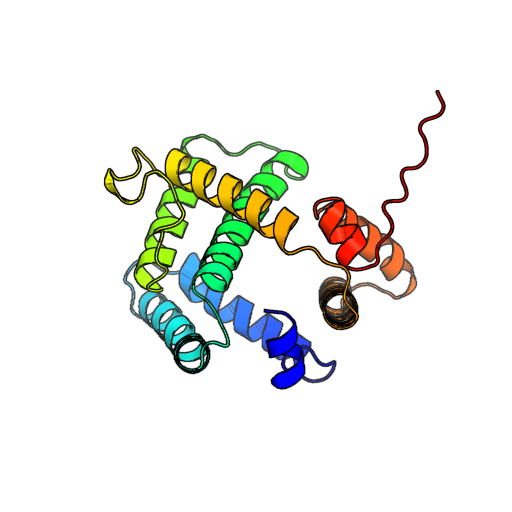 1.00 67.06 185 GLN A O 1
ATOM 1473 N N . GLU A 1 186 ? -10.192 17.714 3.403 1.00 70.94 186 GLU A N 1
ATOM 1474 C CA . GLU A 1 186 ? -11.464 18.012 4.068 1.00 70.94 186 GLU A CA 1
ATOM 1475 C C . GLU A 1 186 ? -11.857 16.930 5.086 1.00 70.94 186 GLU A C 1
ATOM 1477 O O . GLU A 1 186 ? -12.204 17.247 6.228 1.00 70.94 186 GLU A O 1
ATOM 1482 N N . SER A 1 187 ? -11.738 15.648 4.720 1.00 68.50 187 SER A N 1
ATOM 1483 C CA . SER A 1 187 ? -12.020 14.516 5.617 1.00 68.50 187 SER A CA 1
ATOM 1484 C C . SER A 1 187 ? -11.137 14.507 6.874 1.00 68.50 187 SER A C 1
ATOM 1486 O O . SER A 1 187 ? -11.603 14.188 7.975 1.00 68.50 187 SER A O 1
ATOM 1488 N N . MET A 1 188 ? -9.869 14.901 6.729 1.00 67.50 188 MET A N 1
ATOM 1489 C CA . MET A 1 188 ? -8.890 15.012 7.813 1.00 67.50 188 MET A CA 1
ATOM 1490 C C . MET A 1 188 ? -9.023 16.316 8.618 1.00 67.50 188 MET A C 1
ATOM 1492 O O . MET A 1 188 ? -8.420 16.433 9.683 1.00 67.50 188 MET A O 1
ATOM 1496 N N . GLY A 1 189 ? -9.847 17.267 8.165 1.00 67.38 189 GLY A N 1
ATOM 1497 C CA . GLY A 1 189 ? -10.048 18.566 8.811 1.00 67.38 189 GLY A CA 1
ATOM 1498 C C . GLY A 1 189 ? -9.017 19.632 8.428 1.00 67.38 189 GLY A C 1
ATOM 1499 O O . GLY A 1 189 ? -8.959 20.670 9.087 1.00 67.38 189 GLY A O 1
ATOM 1500 N N . TYR A 1 190 ? -8.231 19.402 7.375 1.00 65.06 190 TYR A N 1
ATOM 1501 C CA . TYR A 1 190 ? -7.365 20.407 6.767 1.00 65.06 190 TYR A CA 1
ATOM 1502 C C . TYR A 1 190 ? -8.167 21.118 5.674 1.00 65.06 190 TYR A C 1
ATOM 1504 O O . TYR A 1 190 ? -8.489 20.539 4.642 1.00 65.06 190 TYR A O 1
ATOM 1512 N N . VAL A 1 191 ? -8.553 22.371 5.910 1.00 55.78 191 VAL A N 1
ATOM 1513 C CA . VAL A 1 191 ? -9.207 23.178 4.872 1.00 55.78 191 VAL A CA 1
ATOM 1514 C C . VAL A 1 191 ? -8.154 23.505 3.821 1.00 55.78 191 VAL A C 1
ATOM 1516 O O . VAL A 1 191 ? -7.143 24.131 4.153 1.00 55.78 191 VAL A O 1
ATOM 1519 N N . SER A 1 192 ? -8.394 23.106 2.567 1.00 44.22 192 SER A N 1
ATOM 1520 C CA . SER A 1 192 ? -7.627 23.607 1.430 1.00 44.22 192 SER A CA 1
ATOM 1521 C C . SER A 1 192 ? -7.745 25.125 1.451 1.00 44.22 192 SER A C 1
ATOM 1523 O O . SER A 1 192 ? -8.791 25.696 1.139 1.00 44.22 192 SER A O 1
ATOM 1525 N N . THR A 1 193 ? -6.696 25.804 1.911 1.00 37.19 193 THR A N 1
ATOM 1526 C CA . THR A 1 193 ? -6.613 27.248 1.747 1.00 37.19 193 THR A CA 1
ATOM 1527 C C . THR A 1 193 ? -6.259 27.445 0.286 1.00 37.19 193 THR A C 1
ATOM 1529 O O . THR A 1 193 ? -5.095 27.606 -0.067 1.00 37.19 193 THR A O 1
ATOM 1532 N N . ILE A 1 194 ? -7.272 27.378 -0.581 1.00 36.41 194 ILE A N 1
ATOM 1533 C CA . ILE A 1 194 ? -7.201 28.037 -1.875 1.00 36.41 194 ILE A CA 1
ATOM 1534 C C . ILE A 1 194 ? -6.999 29.504 -1.512 1.00 36.41 194 ILE A C 1
ATOM 1536 O O . ILE A 1 194 ? -7.940 30.219 -1.165 1.00 36.41 194 ILE A O 1
ATOM 1540 N N . ILE A 1 195 ? -5.741 29.939 -1.509 1.00 34.97 195 ILE A N 1
ATOM 1541 C CA . ILE A 1 195 ? -5.430 31.346 -1.679 1.00 34.97 195 ILE A CA 1
ATOM 1542 C C . ILE A 1 195 ? -6.056 31.665 -3.027 1.00 34.97 195 ILE A C 1
ATOM 1544 O O . ILE A 1 195 ? -5.572 31.206 -4.059 1.00 34.97 195 ILE A O 1
ATOM 1548 N N . GLY A 1 196 ? -7.205 32.341 -2.993 1.00 28.31 196 GLY A N 1
ATOM 1549 C CA . GLY A 1 196 ? -7.879 32.799 -4.190 1.00 28.31 196 GLY A CA 1
ATOM 1550 C C . GLY A 1 196 ? -6.862 33.543 -5.038 1.00 28.31 196 GLY A C 1
ATOM 1551 O O . GLY A 1 196 ? -6.385 34.610 -4.650 1.00 28.31 196 GLY A O 1
ATOM 1552 N N . SER A 1 197 ? -6.512 32.960 -6.178 1.00 29.64 197 SER A N 1
ATOM 1553 C CA . SER A 1 197 ? -5.830 33.657 -7.251 1.00 29.64 197 SER A CA 1
ATOM 1554 C C . SER A 1 197 ? -6.825 34.656 -7.837 1.00 29.64 197 SER A C 1
ATOM 1556 O O . SER A 1 197 ? -7.492 34.388 -8.831 1.00 29.64 197 SER A O 1
ATOM 1558 N N . ASN A 1 198 ? -6.968 35.797 -7.168 1.00 32.25 198 ASN A N 1
ATOM 1559 C CA . ASN A 1 198 ? -7.284 37.037 -7.853 1.00 32.25 198 ASN A CA 1
ATOM 1560 C C . ASN A 1 198 ? -5.976 37.510 -8.477 1.00 32.25 198 ASN A C 1
ATOM 1562 O O . ASN A 1 198 ? -5.182 38.110 -7.762 1.00 32.25 198 ASN A O 1
ATOM 1566 N N . PHE A 1 199 ? -5.751 37.161 -9.745 1.00 35.34 199 PHE A N 1
ATOM 1567 C CA . PHE A 1 199 ? -5.222 38.015 -10.816 1.00 35.34 199 PHE A CA 1
ATOM 1568 C C . PHE A 1 199 ? -5.414 37.299 -12.153 1.00 35.34 199 PHE A C 1
ATOM 1570 O O . PHE A 1 199 ? -5.059 36.102 -12.233 1.00 35.34 199 PHE A O 1
#

Solvent-accessible surface area (backbone atoms only — not comparable to full-atom values): 11145 Å² total; per-residue (Å²): 103,62,73,52,40,65,76,65,47,46,57,38,91,89,34,29,64,61,47,50,52,55,49,51,56,40,47,46,29,54,68,77,39,61,88,83,37,71,61,18,50,48,25,49,50,50,54,44,58,70,44,44,67,37,42,77,67,69,62,43,48,64,67,53,52,48,36,55,56,17,48,54,54,41,50,54,53,50,46,33,63,73,70,48,100,51,70,75,50,74,68,54,43,21,50,54,18,44,51,53,52,53,50,35,56,78,61,71,45,77,55,81,88,38,89,45,59,86,84,51,63,94,46,18,45,56,44,40,52,46,39,32,56,49,29,57,55,50,46,72,75,65,56,62,67,40,75,59,41,26,53,49,40,49,43,53,49,49,61,76,36,60,89,46,57,79,91,47,30,67,59,50,51,50,63,56,44,72,72,45,59,72,60,53,20,49,18,35,67,43,75,82,77,72,74,76,80,85,125

pLDDT: mean 85.63, std 14.81, range [28.31, 98.75]

Radius of gyration: 17.92 Å; Cα contacts (8 Å, |Δi|>4): 177; chains: 1; bounding box: 32×55×44 Å

Mean predicted aligned error: 7.58 Å

Foldseek 3Di:
DLVVCVVVVCLPPVRNLVSVVVVVCLVCLCPVDDPPDPSNLVSLVVVLVVCVVCCVVVNQDLVNVLLVLLVVLVLVQLCCVPPNPDHDDPVRQQVSQVSSVVSCVSSVRDPVVFPCSVVHAPTSNRSSVRSNVVNVVVCVVPLDQDPSLQVSLVSVLCSQCVPPDPVCSVVSSVVVLVSDDQSSCVSNVNHPPPPPPPD